Protein AF-A0A4R6QFD7-F1 (afdb_monomer_lite)

Organism: NCBI:txid706186

pLDDT: mean 72.2, std 16.6, range [30.06, 94.94]

Structure (mmCIF, N/CA/C/O backbone):
data_AF-A0A4R6QFD7-F1
#
_entry.id   AF-A0A4R6QFD7-F1
#
loop_
_atom_site.group_PDB
_atom_site.id
_atom_site.type_symbol
_atom_site.label_atom_id
_atom_site.label_alt_id
_atom_site.label_comp_id
_atom_site.label_asym_id
_atom_site.label_entity_id
_atom_site.label_seq_id
_atom_site.pdbx_PDB_ins_code
_atom_site.Cartn_x
_atom_site.Cartn_y
_atom_site.Cartn_z
_atom_site.occupancy
_atom_site.B_iso_or_equiv
_atom_site.auth_seq_id
_atom_site.auth_comp_id
_atom_site.auth_asym_id
_atom_site.auth_atom_id
_atom_site.pdbx_PDB_model_num
ATOM 1 N N . MET A 1 1 ? 11.965 -0.117 -44.583 1.00 46.34 1 MET A N 1
ATOM 2 C CA . MET A 1 1 ? 12.097 1.324 -44.884 1.00 46.34 1 MET A CA 1
ATOM 3 C C . MET A 1 1 ? 13.583 1.661 -44.853 1.00 46.34 1 MET A C 1
ATOM 5 O O . MET A 1 1 ? 14.186 1.538 -43.794 1.00 46.34 1 MET A O 1
ATOM 9 N N . ASN A 1 2 ? 14.199 1.938 -46.007 1.00 50.25 2 ASN A N 1
ATOM 10 C CA . ASN A 1 2 ? 15.625 2.276 -46.086 1.00 50.25 2 ASN A CA 1
ATOM 11 C C . ASN A 1 2 ? 15.801 3.744 -45.694 1.00 50.25 2 ASN A C 1
ATOM 13 O O . ASN A 1 2 ? 15.536 4.629 -46.501 1.00 50.25 2 ASN A O 1
ATOM 17 N N . LEU A 1 3 ? 16.201 3.990 -44.449 1.00 58.00 3 LEU A N 1
ATOM 18 C CA . LEU A 1 3 ? 16.608 5.321 -44.009 1.00 58.00 3 LEU A CA 1
ATOM 19 C C . LEU A 1 3 ? 17.869 5.777 -44.744 1.00 58.00 3 LEU A C 1
ATOM 21 O O . LEU A 1 3 ? 18.786 4.974 -44.954 1.00 58.00 3 LEU A O 1
ATOM 25 N N . ASN A 1 4 ? 17.963 7.069 -45.056 1.00 73.31 4 ASN A N 1
ATOM 26 C CA . ASN A 1 4 ? 19.214 7.643 -45.539 1.00 73.31 4 ASN A CA 1
ATOM 27 C C . ASN A 1 4 ? 20.228 7.795 -44.369 1.00 73.31 4 ASN A C 1
ATOM 29 O O . ASN A 1 4 ? 19.899 7.629 -43.191 1.00 73.31 4 ASN A O 1
ATOM 33 N N . LYS A 1 5 ? 21.502 8.090 -44.674 1.00 68.44 5 LYS A N 1
ATOM 34 C CA . LYS A 1 5 ? 22.567 8.208 -43.653 1.00 68.44 5 LYS A CA 1
ATOM 35 C C . LYS A 1 5 ? 22.337 9.348 -42.648 1.00 68.44 5 LYS A C 1
ATOM 37 O O . LYS A 1 5 ? 22.806 9.236 -41.513 1.00 68.44 5 LYS A O 1
ATOM 42 N N . GLU A 1 6 ? 21.660 10.421 -43.046 1.00 68.44 6 GLU A N 1
ATOM 43 C CA . GLU A 1 6 ? 21.343 11.557 -42.177 1.00 68.44 6 GLU A CA 1
ATOM 44 C C . GLU A 1 6 ? 20.208 11.219 -41.211 1.00 68.44 6 GLU A C 1
ATOM 46 O O . GLU A 1 6 ? 20.359 11.451 -40.011 1.00 68.44 6 GLU A O 1
ATOM 51 N N . ASP A 1 7 ? 19.162 10.540 -41.680 1.00 64.75 7 ASP A N 1
ATOM 52 C CA . ASP A 1 7 ? 18.062 10.050 -40.845 1.00 64.75 7 ASP A CA 1
ATOM 53 C C . ASP A 1 7 ? 18.591 9.090 -39.769 1.00 64.75 7 ASP A C 1
ATOM 55 O O . ASP A 1 7 ? 18.276 9.220 -38.588 1.00 64.75 7 ASP A O 1
ATOM 59 N N . ILE A 1 8 ? 19.503 8.178 -40.133 1.00 66.88 8 ILE A N 1
ATOM 60 C CA . ILE A 1 8 ? 20.165 7.276 -39.171 1.00 66.88 8 ILE A CA 1
ATOM 61 C C . ILE A 1 8 ? 20.956 8.066 -38.117 1.00 66.88 8 ILE A C 1
ATOM 63 O O . ILE A 1 8 ? 21.037 7.653 -36.955 1.00 66.88 8 ILE A O 1
ATOM 67 N N . LYS A 1 9 ? 21.586 9.181 -38.501 1.00 71.25 9 LYS A N 1
ATOM 68 C CA . LYS A 1 9 ? 22.384 10.017 -37.593 1.00 71.25 9 LYS A CA 1
ATOM 69 C C . LYS A 1 9 ? 21.488 10.800 -36.631 1.00 71.25 9 LYS A C 1
ATOM 71 O O . LYS A 1 9 ? 21.801 10.845 -35.439 1.00 71.25 9 LYS A O 1
ATOM 76 N N . ILE A 1 10 ? 20.387 11.355 -37.132 1.00 71.50 10 ILE A N 1
ATOM 77 C CA . ILE A 1 10 ? 19.366 12.064 -36.350 1.00 71.50 10 ILE A CA 1
ATOM 78 C C . ILE A 1 10 ? 18.724 11.108 -35.341 1.00 71.50 10 ILE A C 1
ATOM 80 O O . ILE A 1 10 ? 18.674 11.408 -34.149 1.00 71.50 10 ILE A O 1
ATOM 84 N N . GLU A 1 11 ? 18.344 9.907 -35.770 1.00 70.44 11 GLU A N 1
ATOM 85 C CA . GLU A 1 11 ? 17.732 8.919 -34.882 1.00 70.44 11 GLU A CA 1
ATOM 86 C C . GLU A 1 11 ? 18.706 8.405 -33.822 1.00 70.44 11 GLU A C 1
ATOM 88 O O . GLU A 1 11 ? 18.390 8.367 -32.631 1.00 70.44 11 GLU A O 1
ATOM 93 N N . LYS A 1 12 ? 19.962 8.129 -34.189 1.00 74.75 12 LYS A N 1
ATOM 94 C CA . LYS A 1 12 ? 20.999 7.809 -33.193 1.00 74.75 12 LYS A CA 1
ATOM 95 C C . LYS A 1 12 ? 21.189 8.926 -32.165 1.00 74.75 12 LYS A C 1
ATOM 97 O O . LYS A 1 12 ? 21.496 8.622 -31.012 1.00 74.75 12 LYS A O 1
ATOM 102 N N . ALA A 1 13 ? 21.029 10.190 -32.553 1.00 78.75 13 ALA A N 1
ATOM 103 C CA . ALA A 1 13 ? 21.096 11.309 -31.621 1.00 78.75 13 ALA A CA 1
ATOM 104 C C . ALA A 1 13 ? 19.904 11.308 -30.648 1.00 78.75 13 ALA A C 1
ATOM 106 O O . ALA A 1 13 ? 20.126 11.436 -29.445 1.00 78.75 13 ALA A O 1
ATOM 107 N N . LYS A 1 14 ? 18.677 11.049 -31.122 1.00 80.38 14 LYS A N 1
ATOM 108 C CA . LYS A 1 14 ? 17.486 10.915 -30.258 1.00 80.38 14 LYS A CA 1
ATOM 109 C C . LYS A 1 14 ? 17.641 9.803 -29.225 1.00 80.38 14 LYS A C 1
ATOM 111 O O . LYS A 1 14 ? 17.434 10.029 -28.036 1.00 80.38 14 LYS A O 1
ATOM 116 N N . HIS A 1 15 ? 18.107 8.626 -29.646 1.00 80.69 15 HIS A N 1
ATOM 117 C CA . HIS A 1 15 ? 18.401 7.526 -28.723 1.00 80.69 15 HIS A CA 1
ATOM 118 C C . HIS A 1 15 ? 19.432 7.926 -27.655 1.00 80.69 15 HIS A C 1
ATOM 120 O O . HIS A 1 15 ? 19.259 7.594 -26.484 1.00 80.69 15 HIS A O 1
ATOM 126 N N . LYS A 1 16 ? 20.493 8.654 -28.032 1.00 81.88 16 LYS A N 1
ATOM 127 C CA . LYS A 1 16 ? 21.519 9.122 -27.085 1.00 81.88 16 LYS A CA 1
ATOM 128 C C . LYS A 1 16 ? 20.966 10.079 -26.034 1.00 81.88 16 LYS A C 1
ATOM 130 O O . LYS A 1 16 ? 21.426 10.007 -24.902 1.00 81.88 16 LYS A O 1
ATOM 135 N N . ILE A 1 17 ? 19.996 10.926 -26.381 1.00 84.25 17 ILE A N 1
ATOM 136 C CA . ILE A 1 17 ? 19.369 11.856 -25.429 1.00 84.25 17 ILE A CA 1
ATOM 137 C C . ILE A 1 17 ? 18.712 11.074 -24.287 1.00 84.25 17 ILE A C 1
ATOM 139 O O . ILE A 1 17 ? 19.037 11.305 -23.127 1.00 84.25 17 ILE A O 1
ATOM 143 N N . PHE A 1 18 ? 17.863 10.092 -24.601 1.00 81.62 18 PHE A N 1
ATOM 144 C CA . PHE A 1 18 ? 17.207 9.272 -23.575 1.00 81.62 18 PHE A CA 1
ATOM 145 C C . PHE A 1 18 ? 18.174 8.354 -22.820 1.00 81.62 18 PHE A C 1
ATOM 147 O O . PHE A 1 18 ? 17.963 8.080 -21.647 1.00 81.62 18 PHE A O 1
ATOM 154 N N . LEU A 1 19 ? 19.242 7.882 -23.468 1.00 81.81 19 LEU A N 1
ATOM 155 C CA . LEU A 1 19 ? 20.279 7.076 -22.810 1.00 81.81 19 LEU A CA 1
ATOM 156 C C . LEU A 1 19 ? 21.194 7.895 -21.891 1.00 81.81 19 LEU A C 1
ATOM 158 O O . LEU A 1 19 ? 21.841 7.319 -21.019 1.00 81.81 19 LEU A O 1
ATOM 162 N N . ALA A 1 20 ? 21.286 9.208 -22.108 1.00 81.81 20 ALA A N 1
ATOM 163 C CA . ALA A 1 20 ? 22.015 10.124 -21.238 1.00 81.81 20 ALA A CA 1
ATOM 164 C C . ALA A 1 20 ? 21.199 10.517 -19.995 1.00 81.81 20 ALA A C 1
ATOM 166 O O . ALA A 1 20 ? 21.780 10.949 -19.001 1.00 81.81 20 ALA A O 1
ATOM 167 N N . GLN A 1 21 ? 19.872 10.350 -20.037 1.00 80.44 21 GLN A N 1
ATOM 168 C CA . GLN A 1 21 ? 19.001 10.487 -18.873 1.00 80.44 21 GLN A CA 1
ATOM 169 C C . GLN A 1 21 ? 19.190 9.259 -17.971 1.00 80.44 21 GLN A C 1
ATOM 171 O O . GLN A 1 21 ? 18.496 8.253 -18.103 1.00 80.44 21 GLN A O 1
ATOM 176 N N . ASP A 1 22 ? 20.181 9.321 -17.084 1.00 74.50 22 ASP A N 1
ATOM 177 C CA . ASP A 1 22 ? 20.374 8.314 -16.038 1.00 74.50 22 ASP A CA 1
ATOM 178 C C . ASP A 1 22 ? 19.413 8.566 -14.858 1.00 74.50 22 ASP A C 1
ATOM 180 O O . ASP A 1 22 ? 18.739 9.597 -14.791 1.00 74.50 22 ASP A O 1
ATOM 184 N N . ASN A 1 23 ? 19.361 7.636 -13.905 1.00 83.94 23 ASN A N 1
ATOM 185 C CA . ASN A 1 23 ? 18.536 7.724 -12.694 1.00 83.94 23 ASN A CA 1
ATOM 186 C C . ASN A 1 23 ? 17.034 7.895 -12.973 1.00 83.94 23 ASN A C 1
ATOM 188 O O . ASN A 1 23 ? 16.377 8.787 -12.436 1.00 83.94 23 ASN A O 1
ATOM 192 N N . PHE A 1 24 ? 16.471 7.001 -13.785 1.00 89.88 24 PHE A N 1
ATOM 193 C CA . PHE A 1 24 ? 15.023 6.881 -13.928 1.00 89.88 24 PHE A CA 1
ATOM 194 C C . PHE A 1 24 ? 14.317 6.779 -12.567 1.00 89.88 24 PHE A C 1
ATOM 196 O O . PHE A 1 24 ? 14.698 5.965 -11.720 1.00 89.88 24 PHE A O 1
ATOM 203 N N . ASP A 1 25 ? 13.270 7.591 -12.387 1.00 87.56 25 ASP A N 1
ATOM 204 C CA . ASP A 1 25 ? 12.477 7.646 -11.159 1.00 87.56 25 ASP A CA 1
ATOM 205 C C . ASP A 1 25 ? 11.605 6.387 -11.005 1.00 87.56 25 ASP A C 1
ATOM 207 O O . ASP A 1 25 ? 10.533 6.227 -11.605 1.00 87.56 25 ASP A O 1
ATOM 211 N N . ILE A 1 26 ? 12.093 5.448 -10.195 1.00 89.25 26 ILE A N 1
ATOM 212 C CA . ILE A 1 26 ? 11.373 4.220 -9.871 1.00 89.25 26 ILE A CA 1
ATOM 213 C C . ILE A 1 26 ? 10.317 4.547 -8.815 1.00 89.25 26 ILE A C 1
ATOM 215 O O . ILE A 1 26 ? 10.589 4.602 -7.621 1.00 89.25 26 ILE A O 1
ATOM 219 N N . LYS A 1 27 ? 9.072 4.692 -9.271 1.00 91.06 27 LYS A N 1
ATOM 220 C CA . LYS A 1 27 ? 7.882 4.895 -8.425 1.00 91.06 27 LYS A CA 1
ATOM 221 C C . LYS A 1 27 ? 7.413 3.629 -7.692 1.00 91.06 27 LYS A C 1
ATOM 223 O O . LYS A 1 27 ? 6.223 3.323 -7.697 1.00 91.06 27 LYS A O 1
ATOM 228 N N . LEU A 1 28 ? 8.351 2.863 -7.144 1.00 91.88 28 LEU A N 1
ATOM 229 C CA . LEU A 1 28 ? 8.138 1.623 -6.399 1.00 91.88 28 LEU A CA 1
ATOM 230 C C . LEU A 1 28 ? 9.312 1.385 -5.441 1.00 91.88 28 LEU A C 1
ATOM 232 O O . LEU A 1 28 ? 10.416 1.854 -5.727 1.00 91.88 28 LEU A O 1
ATOM 236 N N . PRO A 1 29 ? 9.133 0.569 -4.388 1.00 91.44 29 PRO A N 1
ATOM 237 C CA . PRO A 1 29 ? 10.242 0.189 -3.533 1.00 91.44 29 PRO A CA 1
ATOM 238 C C . PRO A 1 29 ? 11.326 -0.581 -4.286 1.00 91.44 29 PRO A C 1
ATOM 240 O O . PRO A 1 29 ? 11.049 -1.521 -5.042 1.00 91.44 29 PRO A O 1
ATOM 243 N N . ASN A 1 30 ? 12.580 -0.221 -4.033 1.00 90.75 30 ASN A N 1
ATOM 244 C CA . ASN A 1 30 ? 13.735 -0.844 -4.672 1.00 90.75 30 ASN A CA 1
ATOM 245 C C . ASN A 1 30 ? 13.860 -2.328 -4.286 1.00 90.75 30 ASN A C 1
ATOM 247 O O . ASN A 1 30 ? 14.271 -3.153 -5.100 1.00 90.75 30 ASN A O 1
ATOM 251 N N . SER A 1 31 ? 13.451 -2.674 -3.065 1.00 88.50 31 SER A N 1
ATOM 252 C CA . SER A 1 31 ? 13.470 -4.029 -2.496 1.00 88.50 31 SER A CA 1
ATOM 253 C C . SER A 1 31 ? 12.647 -5.060 -3.283 1.00 88.50 31 SER A C 1
ATOM 255 O O . SER A 1 31 ? 12.891 -6.258 -3.153 1.00 88.50 31 SER A O 1
ATOM 257 N N . LEU A 1 32 ? 11.715 -4.628 -4.142 1.00 87.50 32 LEU A N 1
ATOM 258 C CA . LEU A 1 32 ? 10.918 -5.523 -4.994 1.00 87.50 32 LEU A CA 1
ATOM 259 C C . LEU A 1 32 ? 11.701 -6.099 -6.185 1.00 87.50 32 LEU A C 1
ATOM 261 O O . LEU A 1 32 ? 11.232 -7.020 -6.865 1.00 87.50 32 LEU A O 1
ATOM 265 N N . PHE A 1 33 ? 12.881 -5.554 -6.471 1.00 89.69 33 PHE A N 1
ATOM 266 C CA . PHE A 1 33 ? 13.647 -5.863 -7.668 1.00 89.69 33 PHE A CA 1
ATOM 267 C C . PHE A 1 33 ? 15.019 -6.438 -7.324 1.00 89.69 33 PHE A C 1
ATOM 269 O O . PHE A 1 33 ? 15.688 -6.014 -6.385 1.00 89.69 33 PHE A O 1
ATOM 276 N N . PHE A 1 34 ? 15.491 -7.368 -8.157 1.00 89.06 34 PHE A N 1
ATOM 277 C CA . PHE A 1 34 ? 16.888 -7.789 -8.114 1.00 89.06 34 PHE A CA 1
ATOM 278 C C . PHE A 1 34 ? 17.808 -6.611 -8.451 1.00 89.06 34 PHE A C 1
ATOM 280 O O . PHE A 1 34 ? 17.476 -5.771 -9.292 1.00 89.06 34 PHE A O 1
ATOM 287 N N . SER A 1 35 ? 19.001 -6.587 -7.855 1.00 89.19 35 SER A N 1
ATOM 288 C CA . SER A 1 35 ? 19.980 -5.509 -8.051 1.00 89.19 35 SER A CA 1
ATOM 289 C C . SER A 1 35 ? 20.348 -5.288 -9.526 1.00 89.19 35 SER A C 1
ATOM 291 O O . SER A 1 35 ? 20.527 -4.148 -9.951 1.00 89.19 35 SER A O 1
ATOM 293 N N . GLU A 1 36 ? 20.403 -6.354 -10.332 1.00 91.75 36 GLU A N 1
ATOM 294 C CA . GLU A 1 36 ? 20.618 -6.266 -11.783 1.00 91.75 36 GLU A CA 1
ATOM 295 C C . GLU A 1 36 ? 19.459 -5.541 -12.485 1.00 91.75 36 GLU A C 1
ATOM 297 O O . GLU A 1 36 ? 19.693 -4.664 -13.316 1.00 91.75 36 GLU A O 1
ATOM 302 N N . TYR A 1 37 ? 18.210 -5.845 -12.122 1.00 92.31 37 TYR A N 1
ATOM 303 C CA . TYR A 1 37 ? 17.034 -5.214 -12.725 1.00 92.31 37 TYR A CA 1
ATOM 304 C C . TYR A 1 37 ? 16.930 -3.745 -12.331 1.00 92.31 37 TYR A C 1
ATOM 306 O O . TYR A 1 37 ? 16.656 -2.922 -13.197 1.00 92.31 37 TYR A O 1
ATOM 314 N N . LEU A 1 38 ? 17.233 -3.393 -11.078 1.00 91.88 38 LEU A N 1
ATOM 315 C CA . LEU A 1 38 ? 17.301 -1.992 -10.654 1.00 91.88 38 LEU A CA 1
ATOM 316 C C . LEU A 1 38 ? 18.304 -1.198 -11.484 1.00 91.88 38 LEU A C 1
ATOM 318 O O . LEU A 1 38 ? 17.973 -0.116 -11.957 1.00 91.88 38 LEU A O 1
ATOM 322 N N . LYS A 1 39 ? 19.511 -1.734 -11.696 1.00 92.44 39 LYS A N 1
ATOM 323 C CA . LYS A 1 39 ? 20.531 -1.075 -12.526 1.00 92.44 39 LYS A CA 1
ATOM 324 C C . LYS A 1 39 ? 20.038 -0.866 -13.955 1.00 92.44 39 LYS A C 1
ATOM 326 O O . LYS A 1 39 ? 20.238 0.205 -14.516 1.00 92.44 39 LYS A O 1
ATOM 331 N N . ILE A 1 40 ? 19.379 -1.872 -14.531 1.00 92.62 40 ILE A N 1
ATOM 332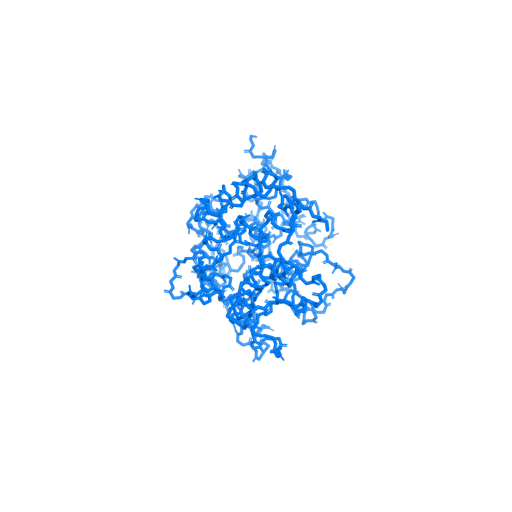 C CA . ILE A 1 40 ? 18.799 -1.785 -15.876 1.00 92.62 40 ILE A CA 1
ATOM 333 C C . ILE A 1 40 ? 17.703 -0.714 -15.922 1.00 92.62 40 ILE A C 1
ATOM 335 O O . ILE A 1 40 ? 17.738 0.143 -16.798 1.00 92.62 40 ILE A O 1
ATOM 339 N N . ILE A 1 41 ? 16.754 -0.738 -14.985 1.00 93.31 41 ILE A N 1
ATOM 340 C CA . ILE A 1 41 ? 15.617 0.188 -14.961 1.00 93.31 41 ILE A CA 1
ATOM 341 C C . ILE A 1 41 ? 16.095 1.623 -14.714 1.00 93.31 41 ILE A C 1
ATOM 343 O O . ILE A 1 41 ? 15.679 2.515 -1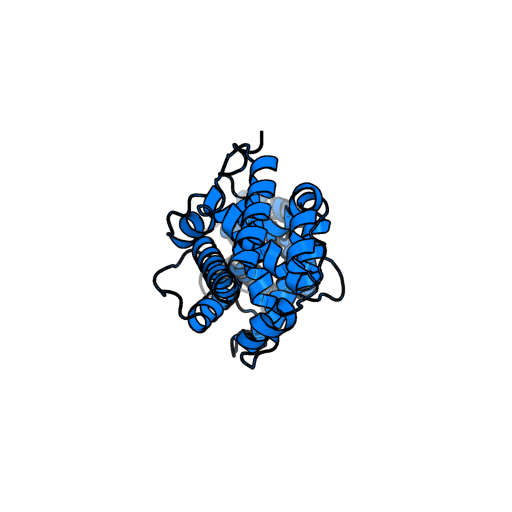5.442 1.00 93.31 41 ILE A O 1
ATOM 347 N N . LYS A 1 42 ? 17.002 1.855 -13.756 1.00 92.69 42 LYS A N 1
ATOM 348 C CA . LYS A 1 42 ? 17.555 3.194 -13.482 1.00 92.69 42 LYS A CA 1
ATOM 349 C C . LYS A 1 42 ? 18.272 3.774 -14.697 1.00 92.69 42 LYS A C 1
ATOM 351 O O . LYS A 1 42 ? 18.068 4.939 -15.011 1.00 92.69 42 LYS A O 1
ATOM 356 N N . LYS A 1 43 ? 19.046 2.944 -15.399 1.00 91.88 43 LYS A N 1
ATOM 357 C CA . LYS A 1 43 ? 19.844 3.373 -16.550 1.00 91.88 43 LYS A CA 1
ATOM 358 C C . LYS A 1 43 ? 19.037 3.559 -17.833 1.00 91.88 43 LYS A C 1
ATOM 360 O O . LYS A 1 43 ? 19.373 4.402 -18.653 1.00 91.88 43 LYS A O 1
ATOM 365 N N . PHE A 1 44 ? 18.028 2.721 -18.060 1.00 92.75 44 PHE A N 1
ATOM 366 C CA . PHE A 1 44 ? 17.338 2.641 -19.350 1.00 92.75 44 PHE A CA 1
ATOM 367 C C . PHE A 1 44 ? 15.841 2.953 -19.267 1.00 92.75 44 PHE A C 1
ATOM 369 O O . PHE A 1 44 ? 15.166 2.886 -20.286 1.00 92.75 44 PHE A O 1
ATOM 376 N N . GLY A 1 45 ? 15.296 3.298 -18.099 1.00 91.56 45 GLY A N 1
ATOM 377 C CA . GLY A 1 45 ? 13.854 3.470 -17.904 1.00 91.56 45 GLY A CA 1
ATOM 378 C C . GLY A 1 45 ? 13.229 4.558 -18.780 1.00 91.56 45 GLY A C 1
ATOM 379 O O . GLY A 1 45 ? 12.204 4.305 -19.409 1.00 91.56 45 GLY A O 1
ATOM 380 N N . TYR A 1 46 ? 13.871 5.726 -18.911 1.00 91.31 46 TYR A N 1
ATOM 381 C CA . TYR A 1 46 ? 13.402 6.777 -19.829 1.00 91.31 46 TYR A CA 1
ATOM 382 C C . TYR A 1 46 ? 13.461 6.322 -21.287 1.00 91.31 46 TYR A C 1
ATOM 384 O O . TYR A 1 46 ? 12.549 6.586 -22.066 1.00 91.31 46 TYR A O 1
ATOM 392 N N . TRP A 1 47 ? 14.505 5.572 -21.641 1.00 91.50 47 TRP A N 1
ATOM 393 C CA . TRP A 1 47 ? 14.652 5.001 -22.972 1.00 91.50 47 TRP A CA 1
ATOM 394 C C . TRP A 1 47 ? 13.586 3.939 -23.278 1.00 91.50 47 TRP A C 1
ATOM 396 O O . TRP A 1 47 ? 13.025 3.931 -24.371 1.00 91.50 47 TRP A O 1
ATOM 406 N N . PHE A 1 48 ? 13.253 3.077 -22.315 1.00 93.25 48 PHE A N 1
ATOM 407 C CA . PHE A 1 48 ? 12.163 2.110 -22.451 1.00 93.25 48 PHE A CA 1
ATOM 408 C C . PHE A 1 48 ? 10.811 2.802 -22.628 1.00 93.25 48 PHE A C 1
ATOM 410 O O . PHE A 1 48 ? 10.033 2.386 -23.483 1.00 93.25 48 PHE A O 1
ATOM 417 N N . LEU A 1 49 ? 10.553 3.874 -21.874 1.00 90.69 49 LEU A N 1
ATOM 418 C CA . LEU A 1 49 ? 9.327 4.660 -21.999 1.00 90.69 49 LEU A CA 1
ATOM 419 C C . LEU A 1 49 ? 9.210 5.305 -23.389 1.00 90.69 49 LEU A C 1
ATOM 421 O O . LEU A 1 49 ? 8.174 5.183 -24.033 1.00 90.69 49 LEU A O 1
ATOM 425 N N . ALA A 1 50 ? 10.292 5.913 -23.880 1.00 88.88 50 ALA A N 1
ATOM 426 C CA . ALA A 1 50 ? 10.343 6.524 -25.208 1.00 88.88 50 ALA A CA 1
ATOM 427 C C . ALA A 1 50 ? 10.113 5.503 -26.338 1.00 88.88 50 ALA A C 1
ATOM 429 O O . ALA A 1 50 ? 9.421 5.788 -27.316 1.00 88.88 50 ALA A O 1
ATOM 430 N N . LEU A 1 51 ? 10.648 4.283 -26.198 1.00 88.62 51 LEU A N 1
ATOM 431 C CA . LEU A 1 51 ? 10.365 3.192 -27.135 1.00 88.62 51 LEU A CA 1
ATOM 432 C C . LEU A 1 51 ? 8.881 2.807 -27.149 1.00 88.62 51 LEU A C 1
ATOM 434 O O . LEU A 1 51 ? 8.327 2.556 -28.217 1.00 88.62 51 LEU A O 1
ATOM 438 N N . GLU A 1 52 ? 8.244 2.721 -25.980 1.00 89.50 52 GLU A N 1
ATOM 439 C CA . GLU A 1 52 ? 6.834 2.327 -25.865 1.00 89.50 52 GLU A CA 1
ATOM 440 C C . GLU A 1 52 ? 5.877 3.401 -26.381 1.00 89.50 52 GLU A C 1
ATOM 442 O O . GLU A 1 52 ? 4.894 3.064 -27.042 1.00 89.50 52 GLU A O 1
ATOM 447 N N . ASN A 1 53 ? 6.198 4.672 -26.139 1.00 89.50 53 ASN A N 1
ATOM 448 C CA . ASN A 1 53 ? 5.445 5.819 -26.643 1.00 89.50 53 ASN A CA 1
ATOM 449 C C . ASN A 1 53 ? 5.568 5.993 -28.166 1.00 89.50 53 ASN A C 1
ATOM 451 O O . ASN A 1 53 ? 4.755 6.683 -28.775 1.00 89.50 53 ASN A O 1
ATOM 455 N N . GLY A 1 54 ? 6.559 5.348 -28.791 1.00 85.12 54 GLY A N 1
ATOM 456 C CA . GLY A 1 54 ? 6.831 5.485 -30.220 1.00 85.12 54 GLY A CA 1
ATOM 457 C C . GLY A 1 54 ? 7.665 6.717 -30.578 1.00 85.12 54 GLY A C 1
ATOM 458 O O . GLY A 1 54 ? 7.763 7.042 -31.758 1.00 85.12 54 GLY A O 1
ATOM 459 N N . ASP A 1 55 ? 8.304 7.353 -29.592 1.00 85.25 55 ASP A N 1
ATOM 460 C CA . ASP A 1 55 ? 9.144 8.551 -29.756 1.00 85.25 55 ASP A CA 1
ATOM 461 C C . ASP A 1 55 ? 10.458 8.262 -30.510 1.00 85.25 55 ASP A C 1
ATOM 463 O O . ASP A 1 55 ? 11.165 9.172 -30.950 1.00 85.25 55 ASP A O 1
ATOM 467 N N . LEU A 1 56 ? 10.806 6.979 -30.637 1.00 82.38 56 LEU A N 1
ATOM 468 C CA . LEU A 1 56 ? 12.039 6.483 -31.235 1.00 82.38 56 LEU A CA 1
ATOM 469 C C . LEU A 1 56 ? 11.709 5.634 -32.463 1.00 82.38 56 LEU A C 1
ATOM 471 O O . LEU A 1 56 ? 11.235 4.504 -32.329 1.00 82.38 56 LEU A O 1
ATOM 475 N N . GLN A 1 57 ? 11.956 6.169 -33.660 1.00 78.31 57 GLN A N 1
ATOM 476 C CA . GLN A 1 57 ? 11.725 5.459 -34.915 1.00 78.31 57 GLN A CA 1
ATOM 477 C C . GLN A 1 57 ? 12.760 5.814 -35.981 1.00 78.31 57 GLN A C 1
ATOM 479 O O . GLN A 1 57 ? 13.015 6.986 -36.198 1.00 78.31 57 GLN A O 1
ATOM 484 N N . PRO A 1 58 ? 13.247 4.838 -36.760 1.00 77.69 58 PRO A N 1
ATOM 485 C CA . PRO A 1 58 ? 12.755 3.474 -36.841 1.00 77.69 58 PRO A CA 1
ATOM 486 C C . PRO A 1 58 ? 13.465 2.545 -35.866 1.00 77.69 58 PRO A C 1
ATOM 488 O O . PRO A 1 58 ? 14.600 2.759 -35.443 1.00 77.69 58 PRO A O 1
ATOM 491 N N . LEU A 1 59 ? 12.764 1.466 -35.545 1.00 81.19 59 LEU A N 1
ATOM 492 C CA . LEU A 1 59 ? 13.188 0.517 -34.537 1.00 81.19 59 LEU A CA 1
ATOM 493 C C . LEU A 1 59 ? 14.175 -0.508 -35.102 1.00 81.19 59 LEU A C 1
ATOM 495 O O . LEU A 1 59 ? 14.039 -0.992 -36.229 1.00 81.19 59 LEU A O 1
ATOM 499 N N . THR A 1 60 ? 15.155 -0.889 -34.288 1.00 81.75 60 THR A N 1
ATOM 500 C CA . THR A 1 60 ? 16.020 -2.037 -34.579 1.00 81.75 60 THR A CA 1
ATOM 501 C C . THR A 1 60 ? 15.268 -3.351 -34.342 1.00 81.75 60 THR A C 1
ATOM 503 O O . THR A 1 60 ? 14.322 -3.383 -33.551 1.00 81.75 60 THR A O 1
ATOM 506 N N . PRO A 1 61 ? 15.706 -4.476 -34.937 1.00 80.06 61 PRO A N 1
ATOM 507 C CA . PRO A 1 61 ? 15.083 -5.78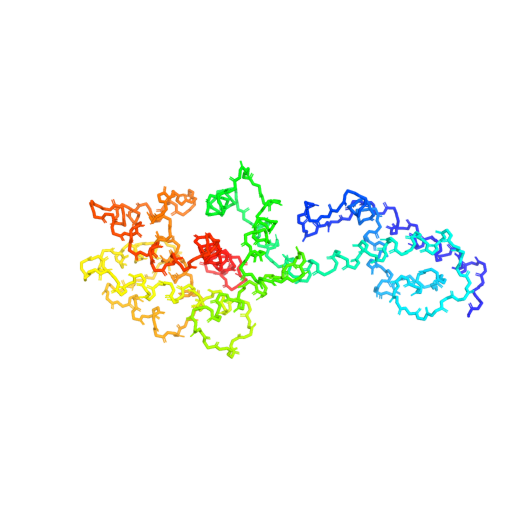0 -34.693 1.00 80.06 61 PRO A CA 1
ATOM 508 C C . PRO A 1 61 ? 15.010 -6.147 -33.197 1.00 80.06 61 PRO A C 1
ATOM 510 O O . PRO A 1 61 ? 14.001 -6.662 -32.722 1.00 80.06 61 PRO A O 1
ATOM 513 N N . GLY A 1 62 ? 16.036 -5.792 -32.413 1.00 82.25 62 GLY A N 1
ATOM 514 C CA . GLY A 1 62 ? 16.023 -5.958 -30.955 1.00 82.25 62 GLY A CA 1
ATOM 515 C C . GLY A 1 62 ? 14.977 -5.094 -30.242 1.00 82.25 62 GLY A C 1
ATOM 516 O O . GLY A 1 62 ? 14.356 -5.542 -29.283 1.00 82.25 62 GLY A O 1
ATOM 517 N N . GLN A 1 63 ? 14.728 -3.873 -30.713 1.00 86.50 63 GLN A N 1
ATOM 518 C CA . GLN A 1 63 ? 13.697 -2.996 -30.146 1.00 86.50 63 GLN A CA 1
ATOM 519 C C . GLN A 1 63 ? 12.284 -3.477 -30.502 1.00 86.50 63 GLN A C 1
ATOM 521 O O . GLN A 1 63 ? 11.403 -3.452 -29.646 1.00 86.50 63 GLN A O 1
ATOM 526 N N . TYR A 1 64 ? 12.085 -4.009 -31.711 1.00 85.06 64 TYR A N 1
ATOM 527 C CA . TYR A 1 64 ? 10.855 -4.719 -32.077 1.00 85.06 64 TYR A CA 1
ATOM 528 C C . TYR A 1 64 ? 10.582 -5.893 -31.125 1.00 85.06 64 TYR A C 1
ATOM 530 O O . TYR A 1 64 ? 9.503 -5.975 -30.528 1.00 85.06 64 TYR A O 1
ATOM 538 N N . TYR A 1 65 ? 11.596 -6.728 -30.865 1.00 85.56 65 TYR A N 1
ATOM 539 C CA . TYR A 1 65 ? 11.479 -7.831 -29.908 1.00 85.56 65 TYR A CA 1
ATOM 540 C C . TYR A 1 65 ? 11.177 -7.353 -28.477 1.00 85.56 65 TYR A C 1
ATOM 542 O O . TYR A 1 65 ? 10.329 -7.941 -27.790 1.00 85.56 65 TYR A O 1
ATOM 550 N N . PHE A 1 66 ? 11.839 -6.281 -28.020 1.00 88.25 66 PHE A N 1
ATOM 551 C CA . PHE A 1 66 ? 11.576 -5.652 -26.721 1.00 88.25 66 PHE A CA 1
ATOM 552 C C . PHE A 1 66 ? 10.099 -5.263 -26.579 1.00 88.25 66 PHE A C 1
ATOM 554 O O . PHE A 1 66 ? 9.460 -5.653 -25.600 1.00 88.25 66 PHE A O 1
ATOM 561 N N . LEU A 1 67 ? 9.540 -4.598 -27.595 1.00 87.50 67 LEU A N 1
ATOM 562 C CA . LEU A 1 67 ? 8.133 -4.187 -27.650 1.00 87.50 67 LEU A CA 1
ATOM 563 C C . LEU A 1 67 ? 7.152 -5.352 -27.871 1.00 87.50 67 LEU A C 1
ATOM 565 O O . LEU A 1 67 ? 5.943 -5.149 -27.814 1.00 87.50 67 LEU A O 1
ATOM 569 N N . GLY A 1 68 ? 7.649 -6.568 -28.119 1.00 83.69 68 GLY A N 1
ATOM 570 C CA . GLY A 1 68 ? 6.816 -7.738 -28.403 1.00 83.69 68 GLY A CA 1
ATOM 571 C C . GLY A 1 68 ? 6.142 -7.692 -29.773 1.00 83.69 68 GLY A C 1
ATOM 572 O O . GLY A 1 68 ? 5.103 -8.318 -29.950 1.00 83.69 68 GLY A O 1
ATOM 573 N N . ARG A 1 69 ? 6.718 -6.953 -30.725 1.00 78.56 69 ARG A N 1
ATOM 574 C CA . ARG A 1 69 ? 6.222 -6.821 -32.097 1.00 78.56 69 ARG A CA 1
ATOM 575 C C . ARG A 1 69 ? 7.095 -7.696 -33.012 1.00 78.56 69 ARG A C 1
ATOM 577 O O . ARG A 1 69 ? 8.253 -7.362 -33.216 1.00 78.56 69 ARG A O 1
ATOM 584 N N . GLU A 1 70 ? 6.530 -8.803 -33.504 1.00 64.94 70 GLU A N 1
ATOM 585 C CA . GLU A 1 70 ? 7.093 -9.784 -34.464 1.00 64.94 70 GLU A CA 1
ATOM 586 C C . GLU A 1 70 ? 8.427 -10.500 -34.126 1.00 64.94 70 GLU A C 1
ATOM 588 O O . GLU A 1 70 ? 9.256 -10.057 -33.328 1.00 64.94 70 GLU A O 1
ATOM 593 N N . TYR A 1 71 ? 8.625 -11.672 -34.750 1.00 55.75 71 TYR A N 1
ATOM 594 C CA . TYR A 1 71 ? 9.848 -12.474 -34.654 1.00 55.75 71 TYR A CA 1
ATOM 595 C C . TYR A 1 71 ? 10.940 -11.875 -35.541 1.00 55.75 71 TYR A C 1
ATOM 597 O O . TYR A 1 71 ? 10.958 -12.047 -36.757 1.00 55.75 71 TYR A O 1
ATOM 605 N N . ALA A 1 72 ? 11.888 -11.189 -34.917 1.00 56.00 72 ALA A N 1
ATOM 606 C CA . ALA A 1 72 ? 13.059 -10.678 -35.603 1.00 56.00 72 ALA A CA 1
ATOM 607 C C . ALA A 1 72 ? 14.018 -11.823 -35.981 1.00 56.00 72 ALA A C 1
ATOM 609 O O . ALA A 1 72 ? 14.783 -12.315 -35.153 1.00 56.00 72 ALA A O 1
ATOM 610 N N . THR A 1 73 ? 14.013 -12.215 -37.254 1.00 58.28 73 THR A N 1
ATOM 611 C CA . THR A 1 73 ? 14.878 -13.259 -37.839 1.00 58.28 73 THR A CA 1
ATOM 612 C C . THR A 1 73 ? 16.362 -12.867 -37.938 1.00 58.28 73 THR A C 1
ATOM 614 O O . THR A 1 73 ? 17.171 -13.651 -38.423 1.00 58.28 73 THR A O 1
ATOM 617 N N . SER A 1 74 ? 16.751 -11.677 -37.462 1.00 69.75 74 SER A N 1
ATOM 618 C CA . SER A 1 74 ? 18.088 -11.090 -37.653 1.00 69.75 74 SER A CA 1
ATOM 619 C C . SER A 1 74 ? 18.811 -10.641 -36.369 1.00 69.75 74 SER A C 1
ATOM 621 O O . SER A 1 74 ? 19.825 -9.946 -36.452 1.00 69.75 74 SER A O 1
ATOM 623 N N . ILE A 1 75 ? 18.336 -11.010 -35.171 1.00 77.12 75 ILE A N 1
ATOM 624 C CA . ILE A 1 75 ? 19.011 -10.642 -33.908 1.00 77.12 75 ILE A CA 1
ATOM 625 C C . ILE A 1 75 ? 20.137 -11.637 -33.597 1.00 77.12 75 ILE A C 1
ATOM 627 O O . ILE A 1 75 ? 19.915 -12.845 -33.557 1.00 77.12 75 ILE A O 1
ATOM 631 N N . SER A 1 76 ? 21.340 -11.136 -33.301 1.00 82.88 76 SER A N 1
ATOM 632 C CA . SER A 1 76 ? 22.432 -11.980 -32.801 1.00 82.88 76 SER A CA 1
ATOM 633 C C . SER A 1 76 ? 22.108 -12.559 -31.417 1.00 82.88 76 SER A C 1
ATOM 635 O O . SER A 1 76 ? 21.428 -11.928 -30.609 1.00 82.88 76 SER A O 1
ATOM 637 N N . TYR A 1 77 ? 22.649 -13.733 -31.082 1.00 81.62 77 TYR A N 1
ATOM 638 C CA . TYR A 1 77 ? 22.416 -14.363 -29.773 1.00 81.62 77 TYR A CA 1
ATOM 639 C C . TYR A 1 77 ? 22.753 -13.441 -28.582 1.00 81.62 77 TYR A C 1
ATOM 641 O O . TYR A 1 77 ? 22.011 -13.381 -27.599 1.00 81.62 77 TYR A O 1
ATOM 649 N N . TYR A 1 78 ? 23.849 -12.680 -28.681 1.00 82.00 78 TYR A N 1
ATOM 650 C CA . TYR A 1 78 ? 24.266 -11.739 -27.639 1.00 82.00 78 TYR A CA 1
ATOM 651 C C . TYR A 1 78 ? 23.258 -10.598 -27.448 1.00 82.00 78 TYR A C 1
ATOM 653 O O . TYR A 1 78 ? 22.853 -10.312 -26.316 1.00 82.00 78 TYR A O 1
ATOM 661 N N . GLU A 1 79 ? 22.814 -9.982 -28.547 1.00 82.19 79 GLU A N 1
ATOM 662 C CA . GLU A 1 79 ? 21.796 -8.931 -28.501 1.00 82.19 79 GLU A CA 1
ATOM 663 C C . GLU A 1 79 ? 20.462 -9.486 -27.994 1.00 82.19 79 GLU A C 1
ATOM 665 O O . GLU A 1 79 ? 19.835 -8.880 -27.127 1.00 82.19 79 GLU A O 1
ATOM 670 N N . LEU A 1 80 ? 20.068 -10.687 -28.421 1.00 84.06 80 LEU A N 1
ATOM 671 C CA . LEU A 1 80 ? 18.842 -11.335 -27.961 1.00 84.06 80 LEU A CA 1
ATOM 672 C C . LEU A 1 80 ? 18.860 -11.556 -26.443 1.00 84.06 80 LEU A C 1
ATOM 674 O O . LEU A 1 80 ? 17.921 -11.161 -25.752 1.00 84.06 80 LEU A O 1
ATOM 678 N N . ARG A 1 81 ? 19.946 -12.115 -25.890 1.00 86.81 81 ARG A N 1
ATOM 679 C CA . ARG A 1 81 ? 20.084 -12.340 -24.440 1.00 86.81 81 ARG A CA 1
ATOM 680 C C . ARG A 1 81 ? 19.978 -11.034 -23.650 1.00 86.81 81 ARG A C 1
ATOM 682 O O . ARG A 1 81 ? 19.342 -10.995 -22.595 1.00 86.81 81 ARG A O 1
ATOM 689 N N . LYS A 1 82 ? 20.595 -9.964 -24.151 1.00 88.69 82 LYS A N 1
ATOM 690 C CA . LYS A 1 82 ? 20.562 -8.631 -23.537 1.00 88.69 82 LYS A CA 1
ATOM 691 C C . LYS A 1 82 ? 19.155 -8.030 -23.571 1.00 88.69 82 LYS A C 1
ATOM 693 O O . LYS A 1 82 ? 18.655 -7.590 -22.537 1.00 88.69 82 LYS A O 1
ATOM 698 N N . VAL A 1 83 ? 18.495 -8.066 -24.725 1.00 87.88 83 VAL A N 1
ATOM 699 C CA . VAL A 1 83 ? 17.137 -7.535 -24.900 1.00 87.88 83 VAL A CA 1
ATOM 700 C C . VAL A 1 83 ? 16.119 -8.328 -24.079 1.00 87.88 83 VAL A C 1
ATOM 702 O O . VAL A 1 83 ? 15.240 -7.721 -23.471 1.00 87.88 83 VAL A O 1
ATOM 705 N N . ILE A 1 84 ? 16.250 -9.657 -23.984 1.00 88.88 84 ILE A N 1
ATOM 706 C CA . ILE A 1 84 ? 15.410 -10.488 -23.106 1.00 88.88 84 ILE A CA 1
ATOM 707 C C . ILE A 1 84 ? 15.497 -9.992 -21.662 1.00 88.88 84 ILE A C 1
ATOM 709 O O . ILE A 1 84 ? 14.465 -9.775 -21.030 1.00 88.88 84 ILE A O 1
ATOM 713 N N . LYS A 1 85 ? 16.708 -9.746 -21.146 1.00 91.62 85 LYS A N 1
ATOM 714 C CA . LYS A 1 85 ? 16.886 -9.208 -19.789 1.00 91.62 85 LYS A CA 1
ATOM 715 C C . LYS A 1 85 ? 16.207 -7.851 -19.611 1.00 91.62 85 LYS A C 1
ATOM 717 O O . LYS A 1 85 ? 15.543 -7.638 -18.601 1.00 91.62 85 LYS A O 1
ATOM 722 N N . TYR A 1 86 ? 16.347 -6.950 -20.583 1.00 93.44 86 TYR A N 1
ATOM 723 C CA . TYR A 1 86 ? 15.703 -5.632 -20.543 1.00 93.44 86 TYR A CA 1
ATOM 724 C C . TYR A 1 86 ? 14.182 -5.750 -20.541 1.00 93.44 86 TYR A C 1
ATOM 726 O O . TYR A 1 86 ? 13.519 -5.127 -19.714 1.00 93.44 86 TYR A O 1
ATOM 734 N N . LYS A 1 87 ? 13.641 -6.608 -21.408 1.00 91.88 87 LYS A N 1
ATOM 735 C CA . LYS A 1 87 ? 12.208 -6.888 -21.503 1.00 91.88 87 LYS A CA 1
ATOM 736 C C . LYS A 1 87 ? 11.655 -7.464 -20.200 1.00 91.88 87 LYS A C 1
ATOM 738 O O . LYS A 1 87 ? 10.601 -7.026 -19.751 1.00 91.88 87 LYS A O 1
ATOM 743 N N . LEU A 1 88 ? 12.371 -8.392 -19.564 1.00 91.94 88 LEU A N 1
ATOM 744 C CA . LEU A 1 88 ? 11.983 -8.962 -18.269 1.00 91.94 88 LEU A CA 1
ATOM 745 C C . LEU A 1 88 ? 12.020 -7.918 -17.147 1.00 91.94 88 LEU A C 1
ATOM 747 O O . LEU A 1 88 ? 11.050 -7.799 -16.400 1.00 91.94 88 LEU A O 1
ATOM 751 N N . ALA A 1 89 ? 13.097 -7.131 -17.049 1.00 93.44 89 ALA A N 1
ATOM 752 C CA . ALA A 1 89 ? 13.221 -6.079 -16.040 1.00 93.44 89 ALA A CA 1
ATOM 753 C C . ALA A 1 89 ? 12.109 -5.025 -16.183 1.00 93.44 89 ALA A C 1
ATOM 755 O O . ALA A 1 89 ? 11.437 -4.695 -15.204 1.00 93.44 89 ALA A O 1
ATOM 756 N N . TRP A 1 90 ? 11.866 -4.549 -17.408 1.00 94.94 90 TRP A N 1
ATOM 757 C CA . TRP A 1 90 ? 10.827 -3.559 -17.686 1.00 94.94 90 TRP A CA 1
ATOM 758 C C . TRP A 1 90 ? 9.415 -4.121 -17.510 1.00 94.94 90 TRP A C 1
ATOM 760 O O . TRP A 1 90 ? 8.566 -3.484 -16.891 1.00 94.94 90 TRP A O 1
ATOM 770 N N . GLY A 1 91 ? 9.167 -5.346 -17.978 1.00 92.25 91 GLY A N 1
ATOM 771 C CA . GLY A 1 91 ? 7.898 -6.043 -17.775 1.00 92.25 91 GLY A CA 1
ATOM 772 C C . GLY A 1 91 ? 7.556 -6.203 -16.293 1.00 92.25 91 GLY A C 1
ATOM 773 O O . GLY A 1 91 ? 6.432 -5.902 -15.891 1.00 92.25 91 GLY A O 1
ATOM 774 N N . LYS A 1 92 ? 8.541 -6.583 -15.467 1.00 91.81 92 LYS A N 1
ATOM 775 C CA . LYS A 1 92 ? 8.383 -6.695 -14.010 1.00 91.81 92 LYS A CA 1
ATOM 776 C C . LYS A 1 92 ? 8.069 -5.343 -13.366 1.00 91.81 92 LYS A C 1
ATOM 778 O O . LYS A 1 92 ? 7.134 -5.255 -12.575 1.00 91.81 92 LYS A O 1
ATOM 783 N N . TYR A 1 93 ? 8.792 -4.286 -13.747 1.00 93.56 93 TYR A N 1
ATOM 784 C CA . TYR A 1 93 ? 8.504 -2.923 -13.286 1.00 93.56 93 TYR A CA 1
ATOM 785 C C . TYR A 1 93 ? 7.077 -2.492 -13.634 1.00 93.56 93 TYR A C 1
ATOM 787 O O . TYR A 1 93 ? 6.359 -2.022 -12.757 1.00 93.56 93 TYR A O 1
ATOM 795 N N . LYS A 1 94 ? 6.631 -2.708 -14.877 1.00 93.44 94 LYS A N 1
ATOM 796 C CA . LYS A 1 94 ? 5.271 -2.355 -15.305 1.00 93.44 94 LYS A CA 1
ATOM 797 C C . LYS A 1 94 ? 4.194 -3.123 -14.545 1.00 93.44 94 LYS A C 1
ATOM 799 O O . LYS A 1 94 ? 3.225 -2.497 -14.122 1.00 93.44 94 LYS A O 1
ATOM 804 N N . LYS A 1 95 ? 4.367 -4.438 -14.349 1.00 91.50 95 LYS A N 1
ATOM 805 C CA . LYS A 1 95 ? 3.442 -5.262 -13.550 1.00 91.50 95 LYS A CA 1
ATOM 806 C C . LYS A 1 95 ? 3.305 -4.671 -12.146 1.00 91.50 95 LYS A C 1
ATOM 808 O O . LYS A 1 95 ? 2.223 -4.255 -11.759 1.00 91.50 95 LYS A O 1
ATOM 813 N N . TYR A 1 96 ? 4.417 -4.497 -11.435 1.00 92.50 96 TYR A N 1
ATOM 814 C CA . TYR A 1 96 ? 4.371 -3.986 -10.062 1.00 92.50 96 TYR A CA 1
ATOM 815 C C . TYR A 1 96 ? 3.897 -2.540 -9.974 1.00 92.50 96 TYR A C 1
ATOM 817 O O . TYR A 1 96 ? 3.232 -2.177 -9.011 1.00 92.50 96 TYR A O 1
ATOM 825 N N . LYS A 1 97 ? 4.184 -1.711 -10.980 1.00 92.12 97 LYS A N 1
ATOM 826 C CA . LYS A 1 97 ? 3.706 -0.326 -11.019 1.00 92.12 97 LYS A CA 1
ATOM 827 C C . LYS A 1 97 ? 2.190 -0.289 -11.158 1.00 92.12 97 LYS A C 1
ATOM 829 O O . LYS A 1 97 ? 1.555 0.533 -10.510 1.00 92.12 97 LYS A O 1
ATOM 834 N N . LYS A 1 98 ? 1.621 -1.177 -11.974 1.00 90.69 98 LYS A N 1
ATOM 835 C CA . LYS A 1 98 ? 0.172 -1.343 -12.091 1.00 90.69 98 LYS A CA 1
ATOM 836 C C . LYS A 1 98 ? -0.441 -1.816 -10.769 1.00 90.69 98 LYS A C 1
ATOM 838 O O . LYS A 1 98 ? -1.466 -1.285 -10.366 1.00 90.69 98 LYS A O 1
ATOM 843 N N . ASP A 1 99 ? 0.201 -2.774 -10.108 1.00 90.31 99 ASP A N 1
ATOM 844 C CA . ASP A 1 99 ? -0.366 -3.449 -8.936 1.00 90.31 99 ASP A CA 1
ATOM 845 C C . ASP A 1 99 ? -0.211 -2.656 -7.624 1.00 90.31 99 ASP A C 1
ATOM 847 O O . ASP A 1 99 ? -1.046 -2.777 -6.731 1.00 90.31 99 ASP A O 1
ATOM 851 N N . TRP A 1 100 ? 0.856 -1.860 -7.499 1.00 92.56 100 TRP A N 1
ATOM 852 C CA . TRP A 1 100 ? 1.277 -1.222 -6.243 1.00 92.56 100 TRP A CA 1
ATOM 853 C C . TRP A 1 100 ? 1.649 0.260 -6.374 1.00 92.56 100 TRP A C 1
ATOM 855 O O . TRP A 1 100 ? 1.882 0.923 -5.363 1.00 92.56 100 TRP A O 1
ATOM 865 N N . GLY A 1 101 ? 1.733 0.795 -7.595 1.00 90.81 101 GLY A N 1
ATOM 866 C CA . GLY A 1 101 ? 2.219 2.156 -7.834 1.00 90.81 101 GLY A CA 1
ATOM 867 C C . GLY A 1 101 ? 1.332 3.233 -7.214 1.00 90.81 101 GLY A C 1
ATOM 868 O O . GLY A 1 101 ? 1.850 4.209 -6.686 1.00 90.81 101 GLY A O 1
ATOM 869 N N . ASP A 1 102 ? 0.016 3.033 -7.225 1.00 90.75 102 ASP A N 1
ATOM 870 C CA . ASP A 1 102 ? -0.942 3.933 -6.579 1.00 90.75 102 ASP A CA 1
ATOM 871 C C . ASP A 1 102 ? -0.707 4.025 -5.059 1.00 90.75 102 ASP A C 1
ATOM 873 O O . ASP A 1 102 ? -0.485 5.114 -4.530 1.00 90.75 102 ASP A O 1
ATOM 877 N N . LEU A 1 103 ? -0.610 2.881 -4.371 1.00 91.69 103 LEU A N 1
ATOM 878 C CA . LEU A 1 103 ? -0.278 2.851 -2.945 1.00 91.69 103 LEU A CA 1
ATOM 879 C C . LEU A 1 103 ? 1.092 3.485 -2.667 1.00 91.69 103 LEU A C 1
ATOM 881 O O . LEU A 1 103 ? 1.243 4.241 -1.711 1.00 91.69 103 LEU A O 1
ATOM 885 N N . TYR A 1 104 ? 2.097 3.216 -3.504 1.00 92.62 104 TYR A N 1
ATOM 886 C CA . TYR A 1 104 ? 3.421 3.814 -3.331 1.00 92.62 104 TYR A CA 1
ATOM 887 C C . TYR A 1 104 ? 3.396 5.347 -3.432 1.00 92.62 104 TYR A C 1
ATOM 889 O O . TYR A 1 104 ? 4.128 6.017 -2.701 1.00 92.62 104 TYR A O 1
ATOM 897 N N . LEU A 1 105 ? 2.551 5.913 -4.299 1.00 90.50 105 LEU A N 1
ATOM 898 C CA . LEU A 1 105 ? 2.374 7.363 -4.400 1.00 90.50 105 LEU A CA 1
ATOM 899 C C . LEU A 1 105 ? 1.7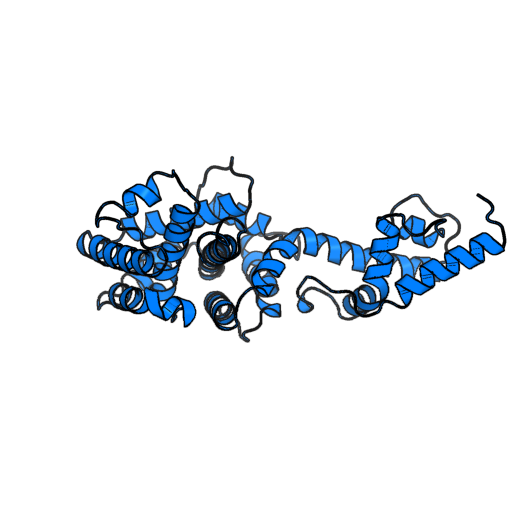83 7.953 -3.115 1.00 90.50 105 LEU A C 1
ATOM 901 O O . LEU A 1 105 ? 2.314 8.952 -2.633 1.00 90.50 105 LEU A O 1
ATOM 905 N N . ILE A 1 106 ? 0.775 7.302 -2.525 1.00 89.62 106 ILE A N 1
ATOM 906 C CA . ILE A 1 106 ? 0.213 7.698 -1.221 1.00 89.62 106 ILE A CA 1
ATOM 907 C C . ILE A 1 106 ? 1.308 7.664 -0.147 1.00 89.62 106 ILE A C 1
ATOM 909 O O . ILE A 1 106 ? 1.505 8.634 0.582 1.00 89.62 106 ILE A O 1
ATOM 913 N N . LEU A 1 107 ? 2.096 6.585 -0.094 1.00 90.69 107 LEU A N 1
ATOM 914 C CA . LEU A 1 107 ? 3.205 6.450 0.859 1.00 90.69 107 LEU A CA 1
ATOM 915 C C . LEU A 1 107 ? 4.296 7.516 0.675 1.00 90.69 107 LEU A C 1
ATOM 917 O O . LEU A 1 107 ? 4.990 7.854 1.630 1.00 90.69 107 LEU A O 1
ATOM 921 N N . CYS A 1 108 ? 4.470 8.055 -0.533 1.00 88.94 108 CYS A N 1
ATOM 922 C CA . CYS A 1 108 ? 5.409 9.150 -0.780 1.00 88.94 108 CYS A CA 1
ATOM 923 C C . CYS A 1 108 ? 4.912 10.505 -0.262 1.00 88.94 108 CYS A C 1
ATOM 925 O O . CYS A 1 108 ? 5.739 11.391 -0.057 1.00 88.94 108 CYS A O 1
ATOM 927 N N . GLN A 1 109 ? 3.603 10.664 -0.060 1.00 87.62 109 GLN A N 1
ATOM 928 C CA . GLN A 1 109 ? 2.995 11.868 0.513 1.00 87.62 109 GLN A CA 1
ATOM 929 C C . GLN A 1 109 ? 2.922 11.817 2.046 1.00 87.62 109 GLN A C 1
ATOM 931 O O . GLN A 1 109 ? 2.773 12.861 2.683 1.00 87.62 109 GLN A O 1
ATOM 936 N N . CYS A 1 110 ? 3.046 10.619 2.626 1.00 84.69 110 CYS A N 1
ATOM 937 C CA . CYS A 1 110 ? 3.003 10.398 4.066 1.00 84.69 110 CYS A CA 1
ATOM 938 C C . CYS A 1 110 ? 4.192 11.050 4.783 1.00 84.69 110 CYS A C 1
ATOM 940 O O . CYS A 1 110 ? 5.333 11.006 4.310 1.00 84.69 110 CYS A O 1
ATOM 942 N N . ASN A 1 111 ? 3.936 11.593 5.969 1.00 85.19 111 ASN A N 1
ATOM 943 C CA . ASN A 1 111 ? 4.979 12.048 6.881 1.00 85.19 111 ASN A CA 1
ATOM 944 C C . ASN A 1 111 ? 5.628 10.864 7.633 1.00 85.19 111 ASN A C 1
ATOM 946 O O . ASN A 1 111 ? 5.182 9.717 7.561 1.00 85.19 111 ASN A O 1
ATOM 950 N N . ASN A 1 112 ? 6.709 11.138 8.368 1.00 82.56 112 ASN A N 1
ATOM 951 C CA . ASN A 1 112 ? 7.474 10.097 9.065 1.00 82.56 112 ASN A CA 1
ATOM 952 C C . ASN A 1 112 ? 6.647 9.338 10.112 1.00 82.56 112 ASN A C 1
ATOM 954 O O . ASN A 1 112 ? 6.831 8.135 10.280 1.00 82.56 112 ASN A O 1
ATOM 958 N N . GLU A 1 113 ? 5.730 10.019 10.790 1.00 75.44 113 GLU A N 1
ATOM 959 C CA . GLU A 1 113 ? 4.928 9.440 11.866 1.00 75.44 113 GLU A CA 1
ATOM 960 C C . GLU A 1 113 ? 3.845 8.499 11.310 1.00 75.44 113 GLU A C 1
ATOM 962 O O . GLU A 1 113 ? 3.535 7.459 11.896 1.00 75.44 113 GLU A O 1
ATOM 967 N N . GLU A 1 114 ? 3.280 8.827 10.149 1.00 81.00 114 GLU A N 1
ATOM 968 C CA . GLU A 1 114 ? 2.316 7.975 9.448 1.00 81.00 114 GLU A CA 1
ATOM 969 C C . GLU A 1 114 ? 2.975 6.693 8.936 1.00 81.00 114 GLU A C 1
ATOM 971 O O . GLU A 1 114 ? 2.450 5.587 9.105 1.00 81.00 114 GLU A O 1
ATOM 976 N N . ILE A 1 115 ? 4.183 6.827 8.383 1.00 84.81 115 ILE A N 1
ATOM 977 C CA . ILE A 1 115 ? 5.025 5.691 8.001 1.00 84.81 115 ILE A CA 1
ATOM 978 C C . ILE A 1 115 ? 5.383 4.848 9.227 1.00 84.81 115 ILE A C 1
ATOM 980 O O . ILE A 1 115 ? 5.335 3.618 9.156 1.00 84.81 115 ILE A O 1
ATOM 984 N N . GLU A 1 116 ? 5.708 5.473 10.357 1.00 80.75 116 GLU A N 1
ATOM 985 C CA . GLU A 1 116 ? 5.973 4.784 11.620 1.00 80.75 116 GLU A CA 1
ATOM 986 C C . GLU A 1 116 ? 4.743 4.014 12.114 1.00 80.75 116 GLU A C 1
ATOM 988 O O . GLU A 1 116 ? 4.855 2.847 12.489 1.00 80.75 116 GLU A O 1
ATOM 993 N N . THR A 1 117 ? 3.560 4.617 12.042 1.00 76.50 117 THR A N 1
ATOM 994 C CA . THR A 1 117 ? 2.294 3.993 12.450 1.00 76.50 117 THR A CA 1
ATOM 995 C C . THR A 1 117 ? 2.002 2.749 11.620 1.00 76.50 117 THR A C 1
ATOM 997 O O . THR A 1 117 ? 1.814 1.662 12.174 1.00 76.50 117 THR A O 1
ATOM 1000 N N . LEU A 1 118 ? 2.055 2.866 10.290 1.00 82.00 118 LEU A N 1
ATOM 1001 C CA . LEU A 1 118 ? 1.855 1.726 9.395 1.00 82.00 118 LEU A CA 1
ATOM 1002 C C . LEU A 1 118 ? 2.934 0.650 9.599 1.00 82.00 118 LEU A C 1
ATOM 1004 O O . LEU A 1 118 ? 2.632 -0.545 9.583 1.00 82.00 118 LEU A O 1
ATOM 1008 N N . SER A 1 119 ? 4.175 1.062 9.874 1.00 84.25 119 SER A N 1
ATOM 1009 C CA . SER A 1 119 ? 5.274 0.147 10.191 1.00 84.25 119 SER A CA 1
ATOM 1010 C C . SER A 1 119 ? 5.018 -0.645 11.470 1.00 84.25 119 SER A C 1
ATOM 1012 O O . SER A 1 119 ? 5.249 -1.855 11.501 1.00 84.25 119 SER A O 1
ATOM 1014 N N . LYS A 1 120 ? 4.500 0.003 12.514 1.00 80.00 120 LYS A N 1
ATOM 1015 C CA . LYS A 1 120 ? 4.153 -0.655 13.777 1.00 80.00 120 LYS A CA 1
ATOM 1016 C C . LYS A 1 120 ? 2.953 -1.595 13.622 1.00 80.00 120 LYS A C 1
ATOM 1018 O O . LYS A 1 120 ? 3.0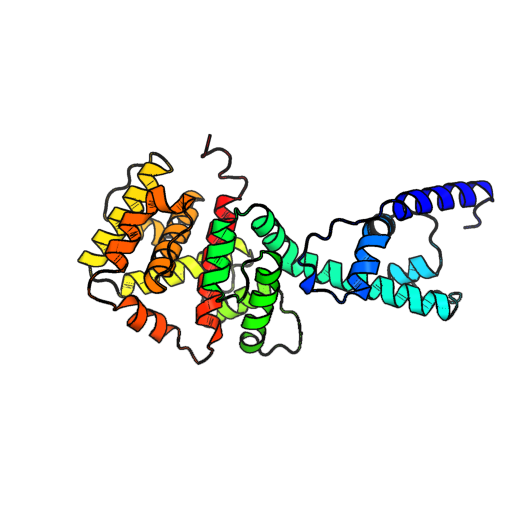08 -2.710 14.139 1.00 80.00 120 LYS A O 1
ATOM 1023 N N . ILE A 1 121 ? 1.927 -1.213 12.853 1.00 76.69 121 ILE A N 1
ATOM 1024 C CA . ILE A 1 121 ? 0.782 -2.086 12.520 1.00 76.69 121 ILE A CA 1
ATOM 1025 C C . ILE A 1 121 ? 1.262 -3.369 11.821 1.00 76.69 121 ILE A C 1
ATOM 1027 O O . ILE A 1 121 ? 0.868 -4.478 12.192 1.00 76.69 121 ILE A O 1
ATOM 1031 N N . LEU A 1 122 ? 2.161 -3.228 10.844 1.00 80.06 122 LEU A N 1
ATOM 1032 C CA . LEU A 1 122 ? 2.762 -4.354 10.122 1.00 80.06 122 LEU A CA 1
ATOM 1033 C C . LEU A 1 122 ? 3.803 -5.127 10.946 1.00 80.06 122 LEU A C 1
ATOM 1035 O O . LEU A 1 122 ? 4.210 -6.220 10.547 1.00 80.06 122 LEU A O 1
ATOM 1039 N N . LYS A 1 123 ? 4.197 -4.605 12.114 1.00 82.38 123 LYS A N 1
ATOM 1040 C CA . LYS A 1 123 ? 5.268 -5.131 12.973 1.00 82.38 123 LYS A CA 1
ATOM 1041 C C . LYS A 1 123 ? 6.605 -5.236 12.229 1.00 82.38 123 LYS A C 1
ATOM 1043 O O . LYS A 1 123 ? 7.307 -6.243 12.328 1.00 82.38 123 LYS A O 1
ATOM 1048 N N . LEU A 1 124 ? 6.940 -4.193 11.469 1.00 82.12 124 LEU A N 1
ATOM 1049 C CA . LEU A 1 124 ? 8.198 -4.087 10.737 1.00 82.12 124 LEU A CA 1
ATOM 1050 C C . LEU A 1 124 ? 9.403 -4.031 11.681 1.00 82.12 124 LEU A C 1
ATOM 1052 O O . LEU A 1 124 ? 9.377 -3.362 12.710 1.00 82.12 124 LEU A O 1
ATOM 1056 N N . LYS A 1 125 ? 10.499 -4.685 11.275 1.00 80.75 125 LYS A N 1
ATOM 1057 C CA . LYS A 1 125 ? 11.793 -4.613 11.978 1.00 80.75 125 LYS A CA 1
ATOM 1058 C C . LYS A 1 125 ? 12.470 -3.251 11.829 1.00 80.75 125 LYS A C 1
ATOM 1060 O O . LYS A 1 125 ? 13.239 -2.853 12.695 1.00 80.75 125 LYS A O 1
ATOM 1065 N N . SER A 1 126 ? 12.221 -2.561 10.719 1.00 84.06 126 SER A N 1
ATOM 1066 C CA . SER A 1 126 ? 12.771 -1.239 10.442 1.00 84.06 126 SER A CA 1
ATOM 1067 C C . SER A 1 126 ? 11.722 -0.347 9.792 1.00 84.06 126 SER A C 1
ATOM 1069 O O . SER A 1 126 ? 11.056 -0.737 8.828 1.00 84.06 126 SER A O 1
ATOM 1071 N N . VAL A 1 127 ? 11.586 0.859 10.344 1.00 83.81 127 VAL A N 1
ATOM 1072 C CA . VAL A 1 127 ? 10.636 1.875 9.888 1.00 83.81 127 VAL A CA 1
ATOM 1073 C C . VAL A 1 127 ? 11.168 2.490 8.599 1.00 83.81 127 VAL A C 1
ATOM 1075 O O . VAL A 1 127 ? 12.131 3.253 8.606 1.00 83.81 127 VAL A O 1
ATOM 1078 N N . SER A 1 128 ? 10.575 2.104 7.472 1.00 86.81 128 SER A N 1
ATOM 1079 C CA . SER A 1 128 ? 10.885 2.672 6.162 1.00 86.81 128 SER A CA 1
ATOM 1080 C C . SER A 1 128 ? 9.739 2.424 5.193 1.00 86.81 128 SER A C 1
ATOM 1082 O O . SER A 1 128 ? 9.235 1.304 5.089 1.00 86.81 128 SER A O 1
ATOM 1084 N N . LYS A 1 129 ? 9.387 3.449 4.410 1.00 87.62 129 LYS A N 1
ATOM 1085 C CA . LYS A 1 129 ? 8.396 3.333 3.329 1.00 87.62 129 LYS A CA 1
ATOM 1086 C C . LYS A 1 129 ? 8.754 2.254 2.301 1.00 87.62 129 LYS A C 1
ATOM 1088 O O . LYS A 1 129 ? 7.866 1.610 1.751 1.00 87.62 129 LYS A O 1
ATOM 1093 N N . GLU A 1 130 ? 10.050 1.996 2.108 1.00 88.56 130 GLU A N 1
ATOM 1094 C CA . GLU A 1 130 ? 10.579 0.952 1.216 1.00 88.56 130 GLU A CA 1
ATOM 1095 C C . GLU A 1 130 ? 10.210 -0.469 1.668 1.00 88.56 130 GLU A C 1
ATOM 1097 O O . GLU A 1 130 ? 10.256 -1.403 0.869 1.00 88.56 130 GLU A O 1
ATOM 1102 N N . ASN A 1 131 ? 9.839 -0.645 2.940 1.00 90.25 131 ASN A N 1
ATOM 1103 C CA . ASN A 1 131 ? 9.534 -1.949 3.525 1.00 90.25 131 ASN A CA 1
ATOM 1104 C C . ASN A 1 131 ? 8.030 -2.234 3.608 1.00 90.25 131 ASN A C 1
ATOM 1106 O O . ASN A 1 131 ? 7.649 -3.393 3.729 1.00 90.25 131 ASN A O 1
ATOM 1110 N N . ILE A 1 132 ? 7.170 -1.215 3.501 1.00 91.00 132 ILE A N 1
ATOM 1111 C CA . ILE A 1 132 ? 5.720 -1.355 3.709 1.00 91.00 132 ILE A CA 1
ATOM 1112 C C . ILE A 1 132 ? 5.087 -2.293 2.674 1.00 91.00 132 ILE A C 1
ATOM 1114 O O . ILE A 1 132 ? 4.458 -3.282 3.041 1.00 91.00 132 ILE A O 1
ATOM 1118 N N . ILE A 1 133 ? 5.270 -2.017 1.379 1.00 92.62 133 ILE A N 1
ATOM 1119 C CA . ILE A 1 133 ? 4.707 -2.852 0.304 1.00 92.62 133 ILE A CA 1
ATOM 1120 C C . ILE A 1 133 ? 5.304 -4.272 0.307 1.00 92.62 133 ILE A C 1
ATOM 1122 O O . ILE A 1 133 ? 4.526 -5.225 0.262 1.00 92.62 133 ILE A O 1
ATOM 1126 N N . PRO A 1 134 ? 6.637 -4.473 0.401 1.00 90.88 134 PRO A N 1
ATOM 1127 C CA . PRO A 1 134 ? 7.202 -5.817 0.525 1.00 90.88 134 PRO A CA 1
ATOM 1128 C C . PRO A 1 134 ? 6.635 -6.610 1.701 1.00 90.88 134 PRO A C 1
ATOM 1130 O O . PRO A 1 134 ? 6.379 -7.804 1.568 1.00 90.88 134 PRO A O 1
ATOM 1133 N N . GLU A 1 135 ? 6.406 -5.956 2.838 1.00 89.25 135 GLU A N 1
ATOM 1134 C CA . GLU A 1 135 ? 5.848 -6.607 4.018 1.00 89.25 135 GLU A CA 1
ATOM 1135 C C . GLU A 1 135 ? 4.360 -6.931 3.843 1.00 89.25 135 GLU A C 1
ATOM 1137 O O . GLU A 1 135 ? 3.920 -8.006 4.251 1.00 89.25 135 GLU A O 1
ATOM 1142 N N . LEU A 1 136 ? 3.582 -6.070 3.180 1.00 88.38 136 LEU A N 1
ATOM 1143 C CA . LEU A 1 136 ? 2.201 -6.379 2.787 1.00 88.38 136 LEU A CA 1
ATOM 1144 C C . LEU A 1 136 ? 2.140 -7.591 1.849 1.00 88.38 136 LEU A C 1
ATOM 1146 O O . LEU A 1 136 ? 1.321 -8.491 2.050 1.00 88.38 136 LEU A O 1
ATOM 1150 N N . ILE A 1 137 ? 3.037 -7.656 0.862 1.00 88.12 137 ILE A N 1
ATOM 1151 C CA . ILE A 1 137 ? 3.185 -8.818 -0.023 1.00 88.12 137 ILE A CA 1
ATOM 1152 C C . ILE A 1 137 ? 3.532 -10.057 0.809 1.00 88.12 137 ILE A C 1
ATOM 1154 O O . ILE A 1 137 ? 2.846 -11.068 0.724 1.00 88.12 137 ILE A O 1
ATOM 1158 N N . SER A 1 138 ? 4.551 -9.977 1.664 1.00 85.19 138 SER A N 1
ATOM 1159 C CA . SER A 1 138 ? 5.012 -11.095 2.494 1.00 85.19 138 SER A CA 1
ATOM 1160 C C . SER A 1 138 ? 3.905 -11.653 3.395 1.00 85.19 138 SER A C 1
ATOM 1162 O O . SER A 1 138 ? 3.628 -12.853 3.374 1.00 85.19 138 SER A O 1
ATOM 1164 N N . ASN A 1 139 ? 3.200 -10.785 4.128 1.00 81.56 139 ASN A N 1
ATOM 1165 C CA . ASN A 1 139 ? 2.106 -11.218 4.998 1.00 81.56 139 ASN A CA 1
ATOM 1166 C C . ASN A 1 139 ? 0.908 -11.755 4.192 1.00 81.56 139 ASN A C 1
ATOM 1168 O O . ASN A 1 139 ? 0.168 -12.598 4.700 1.00 81.56 139 ASN A O 1
ATOM 1172 N N . SER A 1 140 ? 0.706 -11.324 2.943 1.00 79.06 140 SER A N 1
ATOM 1173 C CA . SER A 1 140 ? -0.403 -11.814 2.113 1.00 79.06 140 SER A CA 1
ATOM 1174 C C . SER A 1 140 ? -0.128 -13.133 1.385 1.00 79.06 140 SER A C 1
ATOM 1176 O O . SER A 1 140 ? -1.088 -13.808 1.019 1.00 79.06 140 SER A O 1
ATOM 1178 N N . LYS A 1 141 ? 1.133 -13.567 1.236 1.00 77.12 141 LYS A N 1
ATOM 1179 C CA . LYS A 1 141 ? 1.471 -14.844 0.568 1.00 77.12 141 LYS A CA 1
ATOM 1180 C C . LYS A 1 141 ? 0.747 -16.045 1.178 1.00 77.12 141 LYS A C 1
ATOM 1182 O O . LYS A 1 141 ? 0.059 -16.771 0.469 1.00 77.12 141 LYS A O 1
ATOM 1187 N N . ASN A 1 142 ? 0.833 -16.207 2.500 1.00 68.38 142 ASN A N 1
ATOM 1188 C CA . ASN A 1 142 ? 0.180 -17.326 3.196 1.00 68.38 142 ASN A CA 1
ATOM 1189 C C . ASN A 1 142 ? -1.351 -17.245 3.122 1.00 68.38 142 ASN A C 1
ATOM 1191 O O . ASN A 1 142 ? -2.030 -18.258 3.177 1.00 68.38 142 ASN A O 1
ATOM 1195 N N . LEU A 1 143 ? -1.887 -16.032 2.983 1.00 66.56 143 LEU A N 1
ATOM 1196 C CA . LEU A 1 143 ? -3.319 -15.756 2.968 1.00 66.56 143 LEU A CA 1
ATOM 1197 C C . LEU A 1 143 ? -3.966 -16.114 1.625 1.00 66.56 143 LEU A C 1
ATOM 1199 O O . LEU A 1 143 ? -5.161 -16.419 1.570 1.00 66.56 143 LEU A O 1
ATOM 1203 N N . LEU A 1 144 ? -3.208 -16.041 0.534 1.00 66.50 144 LEU A N 1
ATOM 1204 C CA . LEU A 1 144 ? -3.767 -16.205 -0.798 1.00 66.50 144 LEU A CA 1
ATOM 1205 C C . LEU A 1 144 ? -3.577 -17.599 -1.401 1.00 66.50 144 LEU A C 1
ATOM 1207 O O . LEU A 1 144 ? -4.211 -17.865 -2.416 1.00 66.50 144 LEU A O 1
ATOM 1211 N N . GLU A 1 145 ? -2.765 -18.478 -0.796 1.00 63.88 145 GLU A N 1
ATOM 1212 C CA . GLU A 1 145 ? -2.400 -19.794 -1.366 1.00 63.88 145 GLU A CA 1
ATOM 1213 C C . GLU A 1 145 ? -1.976 -19.697 -2.851 1.00 63.88 145 GLU A C 1
ATOM 1215 O O . GLU A 1 145 ? -2.116 -20.640 -3.628 1.00 63.88 145 GLU A O 1
ATOM 1220 N N . PHE A 1 146 ? -1.492 -18.526 -3.282 1.00 56.34 146 PHE A N 1
ATOM 1221 C CA . PHE A 1 146 ? -1.172 -18.270 -4.680 1.00 56.34 146 PHE A CA 1
ATOM 1222 C C . PHE A 1 146 ? 0.176 -18.884 -5.044 1.00 56.34 146 PHE A C 1
ATOM 1224 O O . PHE A 1 146 ? 1.156 -18.761 -4.313 1.00 56.34 146 PHE A O 1
ATOM 1231 N N . PHE A 1 147 ? 0.239 -19.444 -6.252 1.00 48.00 147 PHE A N 1
ATOM 1232 C CA . PHE A 1 147 ? 1.493 -19.786 -6.925 1.00 48.00 147 PHE A CA 1
ATOM 1233 C C . PHE A 1 147 ? 2.256 -18.548 -7.442 1.00 48.00 147 PHE A C 1
ATOM 1235 O O . PHE A 1 147 ? 3.395 -18.683 -7.881 1.00 48.00 147 PHE A O 1
ATOM 1242 N N . ASP A 1 148 ? 1.644 -17.353 -7.433 1.00 57.53 148 ASP A N 1
ATOM 1243 C CA . ASP A 1 148 ? 2.313 -16.104 -7.819 1.00 57.53 148 ASP A CA 1
ATOM 1244 C C . ASP A 1 148 ? 3.071 -15.519 -6.618 1.00 57.53 148 ASP A C 1
ATOM 1246 O O . ASP A 1 148 ? 2.493 -15.203 -5.577 1.00 57.53 148 ASP A O 1
ATOM 1250 N N . ASP A 1 149 ? 4.381 -15.339 -6.778 1.00 65.12 149 ASP A N 1
ATOM 1251 C CA . ASP A 1 149 ? 5.284 -14.832 -5.742 1.00 65.12 149 ASP A CA 1
ATOM 1252 C C . ASP A 1 149 ? 4.999 -13.383 -5.320 1.00 65.12 149 ASP A C 1
ATOM 1254 O O . ASP A 1 149 ? 5.594 -12.891 -4.354 1.00 65.12 149 ASP A O 1
ATOM 1258 N N . HIS A 1 150 ? 4.134 -12.679 -6.050 1.00 75.12 150 HIS A N 1
ATOM 1259 C CA . HIS A 1 150 ? 3.849 -11.262 -5.858 1.00 75.12 150 HIS A CA 1
ATOM 1260 C C . HIS A 1 150 ? 2.370 -10.950 -6.118 1.00 75.12 150 HIS A C 1
ATOM 1262 O O . HIS A 1 150 ? 2.046 -10.435 -7.191 1.00 75.12 150 HIS A O 1
ATOM 1268 N N . PRO A 1 151 ? 1.477 -11.236 -5.152 1.00 84.19 151 PRO A N 1
ATOM 1269 C CA . PRO A 1 151 ? 0.083 -10.818 -5.237 1.00 84.19 151 PRO A CA 1
ATOM 1270 C C . PRO A 1 151 ? -0.051 -9.305 -5.425 1.00 84.19 151 PRO A C 1
ATOM 1272 O O . PRO A 1 151 ? 0.749 -8.519 -4.900 1.00 84.19 151 PRO A O 1
ATOM 1275 N N . SER A 1 152 ? -1.076 -8.897 -6.170 1.00 88.88 152 SER A N 1
ATOM 1276 C CA . SER A 1 152 ? -1.445 -7.490 -6.296 1.00 88.88 152 SER A CA 1
ATOM 1277 C C . SER A 1 152 ? -2.185 -7.012 -5.049 1.00 88.88 152 SER A C 1
ATOM 1279 O O . SER A 1 152 ? -2.751 -7.805 -4.291 1.00 88.88 152 SER A O 1
ATOM 1281 N N . TYR A 1 153 ? -2.239 -5.695 -4.843 1.00 89.75 153 TYR A N 1
ATOM 1282 C CA . TYR A 1 153 ? -3.045 -5.134 -3.760 1.00 89.75 153 TYR A CA 1
ATOM 1283 C C . TYR A 1 153 ? -4.535 -5.508 -3.897 1.00 89.75 153 TYR A C 1
ATOM 1285 O O . TYR A 1 153 ? -5.197 -5.816 -2.906 1.00 89.75 153 TYR A O 1
ATOM 1293 N N . ASN A 1 154 ? -5.040 -5.600 -5.131 1.00 88.69 154 ASN A N 1
ATOM 1294 C CA . ASN A 1 154 ? -6.408 -6.038 -5.413 1.00 88.69 154 ASN A CA 1
ATOM 1295 C C . ASN A 1 154 ? -6.675 -7.479 -4.985 1.00 88.69 154 ASN A C 1
ATOM 1297 O O . ASN A 1 154 ? -7.752 -7.758 -4.460 1.00 88.69 154 ASN A O 1
ATOM 1301 N N . ASP A 1 155 ? -5.711 -8.381 -5.165 1.00 86.31 155 ASP A N 1
ATOM 1302 C CA . ASP A 1 155 ? -5.854 -9.778 -4.747 1.00 86.31 155 ASP A CA 1
ATOM 1303 C C . ASP A 1 155 ? -6.015 -9.881 -3.225 1.00 86.31 155 ASP A C 1
ATOM 1305 O O . ASP A 1 155 ? -6.870 -10.619 -2.723 1.00 86.31 155 ASP A O 1
ATOM 1309 N N . ILE A 1 156 ? -5.241 -9.075 -2.488 1.00 87.69 156 ILE A N 1
ATOM 1310 C CA . ILE A 1 156 ? -5.331 -8.967 -1.027 1.00 87.69 156 ILE A CA 1
ATOM 1311 C C . ILE A 1 156 ? -6.728 -8.489 -0.624 1.00 87.69 156 ILE A C 1
ATOM 1313 O O . ILE A 1 156 ? -7.397 -9.138 0.185 1.00 87.69 156 ILE A O 1
ATOM 1317 N N . LEU A 1 157 ? -7.188 -7.381 -1.210 1.00 87.94 157 LEU A N 1
ATOM 1318 C CA . LEU A 1 157 ? -8.507 -6.818 -0.926 1.00 87.94 157 LEU A CA 1
ATOM 1319 C C . LEU A 1 157 ? -9.634 -7.798 -1.260 1.00 87.94 157 LEU A C 1
ATOM 1321 O O . LEU A 1 157 ? -10.552 -7.975 -0.458 1.00 87.94 157 LEU A O 1
ATOM 1325 N N . TYR A 1 158 ? -9.551 -8.477 -2.404 1.00 85.12 158 TYR A N 1
ATOM 1326 C CA . TYR A 1 158 ? -10.539 -9.463 -2.828 1.00 85.12 158 TYR A CA 1
ATOM 1327 C C . TYR A 1 158 ? -10.639 -10.629 -1.841 1.00 85.12 158 TYR A C 1
ATOM 1329 O O . TYR A 1 158 ? -11.740 -11.012 -1.440 1.00 85.12 158 TYR A O 1
ATOM 1337 N N . LYS A 1 159 ? -9.512 -11.171 -1.368 1.00 82.56 159 LYS A N 1
ATOM 1338 C CA . LYS A 1 159 ? -9.549 -12.258 -0.380 1.00 82.56 159 LYS A CA 1
ATOM 1339 C C . LYS A 1 159 ? -10.135 -11.799 0.953 1.00 82.56 159 LYS A C 1
ATOM 1341 O O . LYS A 1 159 ? -10.926 -12.534 1.548 1.00 82.56 159 LYS A O 1
ATOM 1346 N N . ILE A 1 160 ? -9.797 -10.593 1.414 1.00 82.81 160 ILE A N 1
ATOM 1347 C CA . ILE A 1 160 ? -10.404 -10.019 2.626 1.00 82.81 160 ILE A CA 1
ATOM 1348 C C . ILE A 1 160 ? -11.916 -9.880 2.437 1.00 82.81 160 ILE A C 1
ATOM 1350 O O . ILE A 1 160 ? -12.675 -10.278 3.318 1.00 82.81 160 ILE A O 1
ATOM 1354 N N . LYS A 1 161 ? -12.354 -9.391 1.274 1.00 83.25 161 LYS A N 1
ATOM 1355 C CA . LYS A 1 161 ? -13.764 -9.228 0.904 1.00 83.25 161 LYS A CA 1
ATOM 1356 C C . LYS A 1 161 ? -14.539 -10.544 0.974 1.00 83.25 161 LYS A C 1
ATOM 1358 O O . LYS A 1 161 ? -15.589 -10.599 1.615 1.00 83.25 161 LYS A O 1
ATOM 1363 N N . VAL A 1 162 ? -13.994 -11.607 0.379 1.00 81.88 162 VAL A N 1
ATOM 1364 C CA . VAL A 1 162 ? -14.568 -12.962 0.430 1.00 81.88 162 VAL A CA 1
ATOM 1365 C C . VAL A 1 162 ? -14.643 -13.465 1.872 1.00 81.88 162 VAL A C 1
ATOM 1367 O O . VAL A 1 162 ? -15.687 -13.953 2.302 1.00 81.88 162 VAL A O 1
ATOM 1370 N N . LYS A 1 163 ? -13.570 -13.295 2.655 1.00 78.56 163 LYS A N 1
ATOM 1371 C CA . LYS A 1 163 ? -13.520 -13.741 4.057 1.00 78.56 163 LYS A CA 1
ATOM 1372 C C . LYS A 1 163 ? -14.515 -12.991 4.947 1.00 78.56 163 LYS A C 1
ATOM 1374 O O . LYS A 1 163 ? -15.118 -13.591 5.832 1.00 78.56 163 LYS A O 1
ATOM 1379 N N . LEU A 1 164 ? -14.716 -11.704 4.679 1.00 77.69 164 LEU A N 1
ATOM 1380 C CA . LEU A 1 164 ? -15.690 -10.848 5.355 1.00 77.69 164 LEU A CA 1
ATOM 1381 C C . LEU A 1 164 ? -17.129 -11.009 4.869 1.00 77.69 164 LEU A C 1
ATOM 1383 O O . LEU A 1 164 ? -18.023 -10.404 5.461 1.00 77.69 164 LEU A O 1
ATOM 1387 N N . LYS A 1 165 ? -17.358 -11.810 3.820 1.00 81.31 165 LYS A N 1
ATOM 1388 C CA . LYS A 1 165 ? -18.668 -11.984 3.177 1.00 81.31 165 LYS A CA 1
ATOM 1389 C C . LYS A 1 165 ? -19.283 -10.648 2.723 1.00 81.31 165 LYS A C 1
ATOM 1391 O O . LYS A 1 165 ? -20.476 -10.419 2.900 1.00 81.31 165 LYS A O 1
ATOM 1396 N N . LEU A 1 166 ? -18.461 -9.754 2.169 1.00 80.00 166 LEU A N 1
ATOM 1397 C CA . LEU A 1 166 ? -18.909 -8.476 1.600 1.00 80.00 166 LEU A CA 1
ATOM 1398 C C . LEU A 1 166 ? -19.443 -8.667 0.169 1.00 80.00 166 LEU A C 1
ATOM 1400 O O . LEU A 1 166 ? -18.950 -9.531 -0.557 1.00 80.00 166 LEU A O 1
ATOM 1404 N N . ASP A 1 167 ? -20.405 -7.836 -0.257 1.00 73.56 167 ASP A N 1
ATOM 1405 C CA . ASP A 1 167 ? -21.015 -7.917 -1.597 1.00 73.56 167 ASP A CA 1
ATOM 1406 C C . ASP A 1 167 ? -19.960 -7.798 -2.708 1.00 73.56 167 ASP A C 1
ATOM 1408 O O . ASP A 1 167 ? -19.231 -6.808 -2.811 1.00 73.56 167 ASP A O 1
ATOM 1412 N N . THR A 1 168 ? -19.892 -8.809 -3.575 1.00 61.28 168 THR A N 1
ATOM 1413 C CA . THR A 1 168 ? -18.913 -8.947 -4.655 1.00 61.28 168 THR A CA 1
ATOM 1414 C C . THR A 1 168 ? -19.036 -7.900 -5.761 1.00 61.28 168 THR A C 1
ATOM 1416 O O . THR A 1 168 ? -18.070 -7.745 -6.505 1.00 61.28 168 THR A O 1
ATOM 1419 N N . LYS A 1 169 ? -20.129 -7.129 -5.839 1.00 63.66 169 LYS A N 1
ATOM 1420 C CA . LYS A 1 169 ? -20.370 -6.152 -6.922 1.00 63.66 169 LYS A CA 1
ATOM 1421 C C . LYS A 1 169 ? -19.416 -4.954 -6.951 1.00 63.66 169 LYS A C 1
ATOM 1423 O O . LYS A 1 169 ? -19.182 -4.405 -8.019 1.00 63.66 169 LYS A O 1
ATOM 1428 N N . THR A 1 170 ? -18.850 -4.551 -5.815 1.00 61.19 170 THR A N 1
ATOM 1429 C CA . THR A 1 170 ? -17.915 -3.411 -5.750 1.00 61.19 170 THR A CA 1
ATOM 1430 C C . THR A 1 170 ? -16.558 -3.752 -6.368 1.00 61.19 170 THR A C 1
ATOM 1432 O O . THR A 1 170 ? -15.894 -4.676 -5.888 1.00 61.19 170 THR A O 1
ATOM 1435 N N . ILE A 1 171 ? -16.140 -2.995 -7.388 1.00 68.19 171 ILE A N 1
ATOM 1436 C CA . ILE A 1 171 ? -14.898 -3.238 -8.150 1.00 68.19 171 ILE A CA 1
ATOM 1437 C C . ILE A 1 171 ? -13.796 -2.223 -7.797 1.00 68.19 171 ILE A C 1
ATOM 1439 O O . ILE A 1 171 ? -12.614 -2.541 -7.893 1.00 68.19 171 ILE A O 1
ATOM 1443 N N . GLU A 1 172 ? -14.154 -1.011 -7.369 1.00 83.50 172 GLU A N 1
ATOM 1444 C CA . GLU A 1 172 ? -13.174 0.043 -7.098 1.00 83.50 172 GLU A CA 1
ATOM 1445 C C . GLU A 1 172 ? -12.406 -0.197 -5.785 1.00 83.50 172 GLU A C 1
ATOM 1447 O O . GLU A 1 172 ? -13.010 -0.453 -4.743 1.00 83.50 172 GLU A O 1
ATOM 1452 N N . ILE A 1 173 ? -11.075 -0.057 -5.832 1.00 85.69 173 ILE A N 1
ATOM 1453 C CA . ILE A 1 173 ? -10.147 -0.271 -4.705 1.00 85.69 173 ILE A CA 1
ATOM 1454 C C . ILE A 1 173 ? -10.578 0.520 -3.471 1.00 85.69 173 ILE A C 1
ATOM 1456 O O . ILE A 1 173 ? -10.792 -0.061 -2.409 1.00 85.69 173 ILE A O 1
ATOM 1460 N N . SER A 1 174 ? -10.775 1.830 -3.642 1.00 82.12 174 SER A N 1
ATOM 1461 C CA . SER A 1 174 ? -11.185 2.743 -2.572 1.00 82.12 174 SER A CA 1
ATOM 1462 C C . SER A 1 174 ? -12.489 2.282 -1.910 1.00 82.12 174 SER A C 1
ATOM 1464 O O . SER A 1 174 ? -12.592 2.223 -0.689 1.00 82.12 174 SER A O 1
ATOM 1466 N N . GLN A 1 175 ? -13.478 1.849 -2.693 1.00 80.81 175 GLN A N 1
ATOM 1467 C CA . GLN A 1 175 ? -14.763 1.388 -2.161 1.00 80.81 175 GLN A CA 1
ATOM 1468 C C . GLN A 1 175 ? -14.650 0.049 -1.417 1.00 80.81 175 GLN A C 1
ATOM 1470 O O . GLN A 1 175 ? -15.363 -0.181 -0.434 1.00 80.81 175 GLN A O 1
ATOM 1475 N N . ILE A 1 176 ? -13.748 -0.840 -1.848 1.00 85.81 176 ILE A N 1
ATOM 1476 C CA . ILE A 1 176 ? -13.476 -2.097 -1.139 1.00 85.81 176 ILE A CA 1
ATOM 1477 C C . ILE A 1 176 ? -12.790 -1.813 0.202 1.00 85.81 176 ILE A C 1
ATOM 1479 O O . ILE A 1 176 ? -13.237 -2.338 1.222 1.00 85.81 176 ILE A O 1
ATOM 1483 N N . GLU A 1 177 ? -11.763 -0.958 0.221 1.00 86.00 177 GLU A N 1
ATOM 1484 C CA . GLU A 1 177 ? -11.087 -0.504 1.447 1.00 86.00 177 GLU A CA 1
ATOM 1485 C C . GLU A 1 177 ? -12.102 0.068 2.462 1.00 86.00 177 GLU A C 1
ATOM 1487 O O . GLU A 1 177 ? -12.131 -0.352 3.623 1.00 86.00 177 GLU A O 1
ATOM 1492 N N . LYS A 1 178 ? -13.016 0.935 2.001 1.00 79.94 178 LYS A N 1
ATOM 1493 C CA . LYS A 1 178 ? -14.100 1.510 2.820 1.00 79.94 178 LYS A CA 1
ATOM 1494 C C . LYS A 1 178 ? -15.048 0.457 3.366 1.00 79.94 178 LYS A C 1
ATOM 1496 O O . LYS A 1 178 ? -15.361 0.463 4.552 1.00 79.94 178 LYS A O 1
ATOM 1501 N N . SER A 1 179 ? -15.487 -0.469 2.518 1.00 81.25 179 SER A N 1
ATOM 1502 C CA . SER A 1 179 ? -16.393 -1.550 2.922 1.00 81.25 179 SER A CA 1
ATOM 1503 C C . SER A 1 179 ? -15.779 -2.420 4.023 1.00 81.25 179 SER A C 1
ATOM 1505 O O . SER A 1 179 ? -16.479 -2.850 4.940 1.00 81.25 179 SER A O 1
ATOM 1507 N N . ILE A 1 180 ? -14.462 -2.647 3.968 1.00 81.81 180 ILE A N 1
ATOM 1508 C CA . ILE A 1 180 ? -13.715 -3.356 5.015 1.00 81.81 180 ILE A CA 1
ATOM 1509 C C . ILE A 1 180 ? -13.710 -2.544 6.318 1.00 81.81 180 ILE A C 1
ATOM 1511 O O . ILE A 1 180 ? -13.994 -3.110 7.374 1.00 81.81 180 ILE A O 1
ATOM 1515 N N . ALA A 1 181 ? -13.440 -1.237 6.254 1.00 77.50 181 ALA A N 1
ATOM 1516 C CA . ALA A 1 181 ? -13.452 -0.354 7.424 1.00 77.50 181 ALA A CA 1
ATOM 1517 C C . ALA A 1 181 ? -14.839 -0.275 8.087 1.00 77.50 181 ALA A C 1
ATOM 1519 O O . ALA A 1 181 ? -14.948 -0.448 9.299 1.00 77.50 181 ALA A O 1
ATOM 1520 N N . ILE A 1 182 ? -15.911 -0.120 7.302 1.00 75.75 182 ILE A N 1
ATOM 1521 C CA . ILE A 1 182 ? -17.297 -0.132 7.804 1.00 75.75 182 ILE A CA 1
ATOM 1522 C C . ILE A 1 182 ? -17.580 -1.444 8.515 1.00 75.75 182 ILE A C 1
ATOM 1524 O O . ILE A 1 182 ? -18.060 -1.446 9.646 1.00 75.75 182 ILE A O 1
ATOM 1528 N N . LYS A 1 183 ? -17.241 -2.571 7.879 1.00 78.12 183 LYS A N 1
ATOM 1529 C CA . LYS A 1 183 ? -17.519 -3.879 8.462 1.00 78.12 183 LYS A CA 1
ATOM 1530 C C . LYS A 1 183 ? -16.768 -4.098 9.767 1.00 78.12 183 LYS A C 1
ATOM 1532 O O . LYS A 1 183 ? -17.299 -4.709 10.693 1.00 78.12 183 LYS A O 1
ATOM 1537 N N . PHE A 1 184 ? -15.539 -3.598 9.835 1.00 76.12 184 PHE A N 1
ATOM 1538 C CA . PHE A 1 184 ? -14.739 -3.611 11.047 1.00 76.12 184 PHE A CA 1
ATOM 1539 C C . PHE A 1 184 ? -15.385 -2.770 12.155 1.00 76.12 184 PHE A C 1
ATOM 1541 O O . PHE A 1 184 ? -15.546 -3.261 13.273 1.00 76.12 184 PHE A O 1
ATOM 1548 N N . LEU A 1 185 ? -15.818 -1.548 11.838 1.00 73.19 185 LEU A N 1
ATOM 1549 C CA . LEU A 1 185 ? -16.476 -0.660 12.792 1.00 73.19 185 LEU A CA 1
ATOM 1550 C C . LEU A 1 185 ? -17.808 -1.237 13.289 1.00 73.19 185 LEU A C 1
ATOM 1552 O O . LEU A 1 185 ? -18.036 -1.264 14.493 1.00 73.19 185 LEU A O 1
ATOM 1556 N N . GLU A 1 186 ? -18.657 -1.769 12.406 1.00 75.38 186 GLU A N 1
ATOM 1557 C CA . GLU A 1 186 ? -19.905 -2.455 12.780 1.00 75.38 186 GLU A CA 1
ATOM 1558 C C . GLU A 1 186 ? -19.654 -3.564 13.810 1.00 75.38 186 GLU A C 1
ATOM 1560 O O . GLU A 1 186 ? -20.340 -3.659 14.831 1.00 75.38 186 GLU A O 1
ATOM 1565 N N . GLN A 1 187 ? -18.644 -4.402 13.558 1.00 73.69 187 GLN A N 1
ATOM 1566 C CA . GLN A 1 187 ? -18.279 -5.488 14.463 1.00 73.69 187 GLN A CA 1
ATOM 1567 C C . GLN A 1 187 ? -17.758 -4.963 15.802 1.00 73.69 187 GLN A C 1
ATOM 1569 O O . GLN A 1 187 ? -18.138 -5.497 16.846 1.00 73.69 187 GLN A O 1
ATOM 1574 N N . ALA A 1 188 ? -16.925 -3.920 15.786 1.00 70.31 188 ALA A N 1
ATOM 1575 C CA . ALA A 1 188 ? -16.425 -3.279 16.997 1.00 70.31 188 ALA A CA 1
ATOM 1576 C C . ALA A 1 188 ? -17.573 -2.700 17.842 1.00 70.31 188 ALA A C 1
ATOM 1578 O O . ALA A 1 188 ? -17.671 -3.005 19.031 1.00 70.31 188 ALA A O 1
ATOM 1579 N N . LEU A 1 189 ? -18.491 -1.951 17.222 1.00 71.56 189 LEU A N 1
ATOM 1580 C CA . LEU A 1 189 ? -19.640 -1.337 17.892 1.00 71.56 189 LEU A CA 1
ATOM 1581 C C . LEU A 1 189 ? -20.610 -2.372 18.457 1.00 71.56 189 LEU A C 1
ATOM 1583 O O . LEU A 1 189 ? -21.122 -2.185 19.557 1.00 71.56 189 LEU A O 1
ATOM 1587 N N . SER A 1 190 ? -20.837 -3.487 17.756 1.00 74.19 190 SER A N 1
ATOM 1588 C CA . SER A 1 190 ? -21.728 -4.557 18.235 1.00 74.19 190 SER A CA 1
ATOM 1589 C C . SER A 1 190 ? -21.283 -5.188 19.562 1.00 74.19 190 SER A C 1
ATOM 1591 O O . SER A 1 190 ? -22.092 -5.810 20.246 1.00 74.19 190 SER A O 1
ATOM 1593 N N . ARG A 1 191 ? -20.005 -5.031 19.930 1.00 69.62 191 ARG A N 1
ATOM 1594 C CA . ARG A 1 191 ? -19.408 -5.574 21.160 1.00 69.62 191 ARG A CA 1
ATOM 1595 C C . ARG A 1 191 ? -19.249 -4.544 22.275 1.00 69.62 191 ARG A C 1
ATOM 1597 O O . ARG A 1 191 ? -18.912 -4.932 23.389 1.00 69.62 191 ARG A O 1
ATOM 1604 N N . MET A 1 192 ? -19.477 -3.267 21.982 1.00 69.44 192 MET A N 1
ATOM 1605 C CA . MET A 1 192 ? -19.441 -2.198 22.974 1.00 69.44 192 MET A CA 1
ATOM 1606 C C . MET A 1 192 ? -20.740 -2.166 23.778 1.00 69.44 192 MET A C 1
ATOM 1608 O O . MET A 1 192 ? -21.829 -2.324 23.220 1.00 69.44 192 MET A O 1
ATOM 1612 N N . THR A 1 193 ? -20.640 -1.893 25.078 1.00 73.19 193 THR A N 1
ATOM 1613 C CA . THR A 1 193 ? -21.802 -1.483 25.881 1.00 73.19 193 THR A CA 1
ATOM 1614 C C . THR A 1 193 ? -22.287 -0.099 25.440 1.00 73.19 193 THR A C 1
ATOM 1616 O O . THR A 1 193 ? -21.533 0.663 24.835 1.00 73.19 193 THR A O 1
ATOM 1619 N N . GLU A 1 194 ? -23.531 0.270 25.754 1.00 75.88 194 GLU A N 1
ATOM 1620 C CA . GLU A 1 194 ? -24.058 1.600 25.400 1.00 75.88 194 GLU A CA 1
ATOM 1621 C C . GLU A 1 194 ? -23.214 2.743 25.987 1.00 75.88 194 GLU A C 1
ATOM 1623 O O . GLU A 1 194 ? -22.929 3.725 25.310 1.00 75.88 194 GLU A O 1
ATOM 1628 N N . GLU A 1 195 ? -22.702 2.579 27.206 1.00 72.75 195 GLU A N 1
ATOM 1629 C CA . GLU A 1 195 ? -21.786 3.540 27.834 1.00 72.75 195 GLU A CA 1
ATOM 1630 C C . GLU A 1 195 ? -20.477 3.693 27.047 1.00 72.75 195 GLU A C 1
ATOM 1632 O O . GLU A 1 195 ? -19.986 4.807 26.863 1.00 72.75 195 GLU A O 1
ATOM 1637 N N . GLN A 1 196 ? -19.926 2.586 26.541 1.00 70.88 196 GLN A N 1
ATOM 1638 C CA . GLN A 1 196 ? -18.711 2.585 25.723 1.00 70.88 196 GLN A CA 1
ATOM 1639 C C . GLN A 1 196 ? -18.951 3.210 24.352 1.00 70.88 196 GLN A C 1
ATOM 1641 O O . GLN A 1 196 ? -18.121 3.997 23.902 1.00 70.88 196 GLN A O 1
ATOM 1646 N N . LYS A 1 197 ? -20.095 2.919 23.720 1.00 72.50 197 LYS A N 1
ATOM 1647 C CA . LYS A 1 197 ? -20.501 3.552 22.459 1.00 72.50 197 LYS A CA 1
ATOM 1648 C C . LYS A 1 197 ? -20.619 5.060 22.625 1.00 72.50 197 LYS A C 1
ATOM 1650 O O . LYS A 1 197 ? -20.025 5.792 21.846 1.00 72.50 197 LYS A O 1
ATOM 1655 N N . ILE A 1 198 ? -21.317 5.525 23.664 1.00 73.19 198 ILE A N 1
ATOM 1656 C CA . ILE A 1 198 ? -21.484 6.958 23.952 1.00 73.19 198 ILE A CA 1
ATOM 1657 C C . ILE A 1 198 ? -20.129 7.631 24.172 1.00 73.19 198 ILE A C 1
ATOM 1659 O O . ILE A 1 198 ? -19.911 8.748 23.705 1.00 73.19 198 ILE A O 1
ATOM 1663 N N . LYS A 1 199 ? -19.220 6.974 24.899 1.00 69.50 199 LYS A N 1
ATOM 1664 C CA . LYS A 1 199 ? -17.894 7.526 25.187 1.00 69.50 199 LYS A CA 1
ATOM 1665 C C . LYS A 1 199 ? -17.043 7.611 23.918 1.00 69.50 199 LYS A C 1
ATOM 1667 O O . LYS A 1 199 ? -16.538 8.685 23.632 1.00 69.50 199 LYS A O 1
ATOM 1672 N N . PHE A 1 200 ? -17.009 6.546 23.118 1.00 69.81 200 PHE A N 1
ATOM 1673 C CA . PHE A 1 200 ? -16.346 6.536 21.813 1.00 69.81 200 PHE A CA 1
ATOM 1674 C C . PHE A 1 200 ? -16.928 7.598 20.872 1.00 69.81 200 PHE A C 1
ATOM 1676 O O . PHE A 1 200 ? -16.193 8.347 20.241 1.00 69.81 200 PHE A O 1
ATOM 1683 N N . GLU A 1 201 ? -18.254 7.714 20.792 1.00 71.56 201 GLU A N 1
ATOM 1684 C CA . GLU A 1 201 ? -18.910 8.682 19.912 1.00 71.56 201 GLU A CA 1
ATOM 1685 C C . GLU A 1 201 ? -18.574 10.126 20.276 1.00 71.56 201 GLU A C 1
ATOM 1687 O O . GLU A 1 201 ? -18.315 10.940 19.391 1.00 71.56 201 GLU A O 1
ATOM 1692 N N . LYS A 1 202 ? -18.552 10.447 21.574 1.00 69.12 202 LYS A N 1
ATOM 1693 C CA . LYS A 1 202 ? -18.150 11.773 22.057 1.00 69.12 202 LYS A CA 1
ATOM 1694 C C . LYS A 1 202 ? -16.746 12.132 21.599 1.00 69.12 202 LYS A C 1
ATOM 1696 O O . LYS A 1 202 ? -16.529 13.253 21.156 1.00 69.12 202 LYS A O 1
ATOM 1701 N N . GLU A 1 203 ? -15.828 11.182 21.651 1.00 64.69 203 GLU A N 1
ATOM 1702 C CA . GLU A 1 203 ? -14.452 11.422 21.238 1.00 64.69 203 GLU A CA 1
ATOM 1703 C C . GLU A 1 203 ? -14.334 11.619 19.730 1.00 64.69 203 GLU A C 1
ATOM 1705 O O . GLU A 1 203 ? -13.655 12.538 19.282 1.00 64.69 203 GLU A O 1
ATOM 1710 N N . ILE A 1 204 ? -15.061 10.828 18.938 1.00 64.81 204 ILE A N 1
ATOM 1711 C CA . ILE A 1 204 ? -15.150 11.036 17.489 1.00 64.81 204 ILE A CA 1
ATOM 1712 C C . ILE A 1 204 ? -15.720 12.426 17.158 1.00 64.81 204 ILE A C 1
ATOM 1714 O O . ILE A 1 204 ? -15.221 13.095 16.255 1.00 64.81 204 ILE A O 1
ATOM 1718 N N . ILE A 1 205 ? -16.727 12.898 17.900 1.00 64.62 205 ILE A N 1
ATOM 1719 C CA . ILE A 1 205 ? -17.301 14.244 17.732 1.00 64.62 205 ILE A CA 1
ATOM 1720 C C . ILE A 1 205 ? -16.296 15.340 18.109 1.00 64.62 205 ILE A C 1
ATOM 1722 O O . ILE A 1 205 ? -16.247 16.372 17.438 1.00 64.62 205 ILE A O 1
ATOM 1726 N N . GLU A 1 206 ? -15.502 15.152 19.162 1.00 62.12 206 GLU A N 1
ATOM 1727 C CA . GLU A 1 206 ? -14.434 16.091 19.532 1.00 62.12 206 GLU A CA 1
ATOM 1728 C C . GLU A 1 206 ? -13.377 16.195 18.429 1.00 62.12 206 GLU A C 1
ATOM 1730 O O . GLU A 1 206 ? -13.051 17.305 18.009 1.00 62.12 206 GLU A O 1
ATOM 1735 N N . ILE A 1 207 ? -12.934 15.059 17.882 1.00 55.88 207 ILE A N 1
ATOM 1736 C CA . ILE A 1 207 ? -11.971 14.997 16.770 1.00 55.88 207 ILE A CA 1
ATOM 1737 C C . ILE A 1 207 ? -12.487 15.778 15.554 1.00 55.88 207 ILE A C 1
ATOM 1739 O O . ILE A 1 207 ? -11.777 16.600 14.978 1.00 55.88 207 ILE A O 1
ATOM 1743 N N . VAL A 1 208 ? -13.757 15.581 15.200 1.00 54.50 208 VAL A N 1
ATOM 1744 C CA . VAL A 1 208 ? -14.401 16.259 14.065 1.00 54.50 208 VAL A CA 1
ATOM 1745 C C . VAL A 1 208 ? -14.554 17.759 14.261 1.00 54.50 208 VAL A C 1
ATOM 1747 O O . VAL A 1 208 ? -14.359 18.530 13.319 1.00 54.50 208 VAL A O 1
ATOM 1750 N N . ASN A 1 209 ? -14.949 18.188 15.459 1.00 57.44 209 ASN A N 1
ATOM 1751 C CA . ASN A 1 209 ? -15.142 19.609 15.732 1.00 57.44 209 ASN A CA 1
ATOM 1752 C C . ASN A 1 209 ? -13.821 20.383 15.625 1.00 57.44 209 ASN A C 1
ATOM 1754 O O . ASN A 1 209 ? -13.846 21.549 15.233 1.00 57.44 209 ASN A O 1
ATOM 1758 N N . ILE A 1 210 ? -12.692 19.738 15.939 1.00 52.31 210 ILE A N 1
ATOM 1759 C CA . ILE A 1 210 ? -11.348 20.316 15.827 1.00 52.31 210 ILE A CA 1
ATOM 1760 C C . ILE A 1 210 ? -10.914 20.447 14.358 1.00 52.31 210 ILE A C 1
ATOM 1762 O O . ILE A 1 210 ? -10.312 21.455 13.998 1.00 52.31 210 ILE A O 1
ATOM 1766 N N . GLU A 1 211 ? -11.230 19.469 13.506 1.00 46.84 211 GLU A N 1
ATOM 1767 C CA . GLU A 1 211 ? -10.716 19.412 12.127 1.00 46.84 211 GLU A CA 1
ATOM 1768 C C . GLU A 1 211 ? -11.639 20.020 11.058 1.00 46.84 211 GLU A C 1
ATOM 1770 O O . GLU A 1 211 ? -11.161 20.339 9.973 1.00 46.84 211 GLU A O 1
ATOM 1775 N N . GLY A 1 212 ? -12.941 20.192 11.324 1.00 48.91 212 GLY A N 1
ATOM 1776 C CA . GLY A 1 212 ? -13.903 20.588 10.280 1.00 48.91 212 GLY A CA 1
ATOM 1777 C C . GLY A 1 212 ? -15.039 21.521 10.703 1.00 48.91 212 GLY A C 1
ATOM 1778 O O . GLY A 1 212 ? -15.924 21.785 9.894 1.00 48.91 212 GLY A O 1
ATOM 1779 N N . GLY A 1 213 ? -15.079 22.005 11.952 1.00 47.34 213 GLY A N 1
ATOM 1780 C CA . GLY A 1 213 ? -16.091 22.974 12.413 1.00 47.34 213 GLY A CA 1
ATOM 1781 C C . GLY A 1 213 ? -17.553 22.483 12.399 1.00 47.34 213 GLY A C 1
ATOM 1782 O O . GLY A 1 213 ? -18.476 23.278 12.594 1.00 47.34 213 GLY A O 1
ATOM 1783 N N . LEU A 1 214 ? -17.790 21.185 12.176 1.00 50.59 214 LEU A N 1
ATOM 1784 C CA . LEU A 1 214 ? -19.122 20.588 12.058 1.00 50.59 214 LEU A CA 1
ATOM 1785 C C . LEU A 1 214 ? -19.639 20.072 13.407 1.00 50.59 214 LEU A C 1
ATOM 1787 O O . LEU A 1 214 ? -19.084 19.146 13.993 1.00 50.59 214 LEU A O 1
ATOM 1791 N N . LYS A 1 215 ? -20.777 20.612 13.858 1.00 56.53 215 LYS A N 1
ATOM 1792 C CA . LYS A 1 215 ? -21.427 20.223 15.119 1.00 56.53 215 LYS A CA 1
ATOM 1793 C C . LYS A 1 215 ? -22.313 18.989 14.941 1.00 56.53 215 LYS A C 1
ATOM 1795 O O . LYS A 1 215 ? -23.494 19.110 14.614 1.00 56.53 215 LYS A O 1
ATOM 1800 N N . TYR A 1 216 ? -21.766 17.809 15.213 1.00 61.47 216 TYR A N 1
ATOM 1801 C CA . TYR A 1 216 ? -22.546 16.572 15.320 1.00 61.47 216 TYR A CA 1
ATOM 1802 C C . TYR A 1 216 ? -23.115 16.380 16.728 1.00 61.47 216 TYR A C 1
ATOM 1804 O O . TYR A 1 216 ? -22.500 16.761 17.725 1.00 61.47 216 TYR A O 1
ATOM 1812 N N . LYS A 1 217 ? -24.307 15.778 16.817 1.00 63.59 217 LYS A N 1
ATOM 1813 C CA . LYS A 1 217 ? -24.908 15.380 18.097 1.00 63.59 217 LYS A CA 1
ATOM 1814 C C . LYS A 1 217 ? -24.498 13.948 18.435 1.00 63.59 217 LYS A C 1
ATOM 1816 O O . LYS A 1 217 ? -24.522 13.079 17.565 1.00 63.59 217 LYS A O 1
ATOM 1821 N N . VAL A 1 218 ? -24.193 13.699 19.707 1.00 62.62 218 VAL A N 1
ATOM 1822 C CA . VAL A 1 218 ? -24.039 12.336 20.242 1.00 62.62 218 VAL A CA 1
ATOM 1823 C C . VAL A 1 218 ? -25.331 11.553 19.960 1.00 62.62 218 VAL A C 1
ATOM 1825 O O . VAL A 1 218 ? -26.424 12.092 20.138 1.00 62.62 218 VAL A O 1
ATOM 1828 N N . GLY A 1 219 ? -25.210 10.317 19.487 1.00 63.81 219 GLY A N 1
ATOM 1829 C CA . GLY A 1 219 ? -26.282 9.441 19.019 1.00 63.81 219 GLY A CA 1
ATOM 1830 C C . GLY A 1 219 ? -26.526 9.468 17.505 1.00 63.81 219 GLY A C 1
ATOM 1831 O O . GLY A 1 219 ? -27.333 8.677 17.023 1.00 63.81 219 GLY A O 1
ATOM 1832 N N . THR A 1 220 ? -25.870 10.355 16.744 1.00 66.75 220 THR A N 1
ATOM 1833 C CA . THR A 1 220 ? -26.102 10.514 15.290 1.00 66.75 220 THR A CA 1
ATOM 1834 C C . THR A 1 220 ? -24.921 10.098 14.418 1.00 66.75 220 THR A C 1
ATOM 1836 O O . THR A 1 220 ? -25.094 9.874 13.216 1.00 66.75 220 THR A O 1
ATOM 1839 N N . VAL A 1 221 ? -23.723 9.960 14.989 1.00 65.19 221 VAL A N 1
ATOM 1840 C CA . VAL A 1 221 ? -22.513 9.633 14.230 1.00 65.19 221 VAL A CA 1
ATOM 1841 C C . VAL A 1 221 ? -22.602 8.195 13.748 1.00 65.19 221 VAL A C 1
ATOM 1843 O O . VAL A 1 221 ? -22.557 7.953 12.548 1.00 65.19 221 VAL A O 1
ATOM 1846 N N . PHE A 1 222 ? -22.849 7.232 14.634 1.00 64.88 222 PHE A N 1
ATOM 1847 C CA . PHE A 1 222 ? -22.908 5.824 14.229 1.00 64.88 222 PHE A CA 1
ATOM 1848 C C . PHE A 1 222 ? -24.051 5.507 13.266 1.00 64.88 222 PHE A C 1
ATOM 1850 O O . PHE A 1 222 ? -23.877 4.681 12.372 1.00 64.88 222 PHE A O 1
ATOM 1857 N N . THR A 1 223 ? -25.199 6.175 13.391 1.00 65.56 223 THR A N 1
ATOM 1858 C CA . THR A 1 223 ? -26.300 6.033 12.427 1.00 65.56 223 THR A CA 1
ATOM 1859 C C . THR A 1 223 ? -25.923 6.596 11.062 1.00 65.56 223 THR A C 1
ATOM 1861 O O . THR A 1 223 ? -26.229 5.982 10.049 1.00 65.56 223 THR A O 1
ATOM 1864 N N . THR A 1 224 ? -25.196 7.716 11.017 1.00 64.25 224 THR A N 1
ATOM 1865 C CA . THR A 1 224 ? -24.706 8.302 9.756 1.00 64.25 224 THR A CA 1
ATOM 1866 C C . THR A 1 224 ? -23.648 7.409 9.105 1.00 64.25 224 THR A C 1
ATOM 1868 O O . THR A 1 224 ? -23.665 7.200 7.895 1.00 64.25 224 THR A O 1
ATOM 1871 N N . LEU A 1 225 ? -22.758 6.829 9.914 1.00 63.28 225 LEU A N 1
ATOM 1872 C CA . LEU A 1 225 ? -21.678 5.954 9.460 1.00 63.28 225 LEU A CA 1
ATOM 1873 C C . LEU A 1 225 ? -22.182 4.588 8.963 1.00 63.28 225 LEU A C 1
ATOM 1875 O O . LEU A 1 225 ? -21.632 4.047 8.007 1.00 63.28 225 LEU A O 1
ATOM 1879 N N . THR A 1 226 ? -23.230 4.034 9.580 1.00 59.12 226 THR A N 1
ATOM 1880 C CA . THR A 1 226 ? -23.806 2.728 9.195 1.00 59.12 226 THR A CA 1
ATOM 1881 C C . THR A 1 226 ? -24.855 2.827 8.085 1.00 59.12 226 THR A C 1
ATOM 1883 O O . THR A 1 226 ? -25.044 1.863 7.348 1.00 59.12 226 THR A O 1
ATOM 1886 N N . ALA A 1 227 ? -25.492 3.988 7.887 1.00 58.06 227 ALA A N 1
ATOM 1887 C CA . ALA A 1 227 ? -26.516 4.193 6.855 1.00 58.06 227 ALA A CA 1
ATOM 1888 C C . ALA A 1 227 ? -25.981 4.266 5.406 1.00 58.06 227 ALA A C 1
ATOM 1890 O O . ALA A 1 227 ? -26.758 4.501 4.483 1.00 58.06 227 ALA A O 1
ATOM 1891 N N . ALA A 1 228 ? -24.679 4.061 5.182 1.00 48.47 228 ALA A N 1
ATOM 1892 C CA . ALA A 1 228 ? -24.045 3.956 3.862 1.00 48.47 228 ALA A CA 1
ATOM 1893 C C . ALA A 1 228 ? -24.224 5.162 2.906 1.00 48.47 228 ALA A C 1
ATOM 1895 O O . ALA A 1 228 ? -23.802 5.093 1.751 1.00 48.47 228 ALA A O 1
ATOM 1896 N N . GLN A 1 229 ? -24.756 6.301 3.366 1.00 50.97 229 GLN A N 1
ATOM 1897 C CA . GLN A 1 229 ? -24.663 7.585 2.657 1.00 50.97 229 GLN A CA 1
ATOM 1898 C C . GLN A 1 229 ? -23.286 8.204 2.911 1.00 50.97 229 GLN A C 1
ATOM 1900 O O . GLN A 1 229 ? -23.131 9.198 3.618 1.00 50.97 229 GLN A O 1
ATOM 1905 N N . ILE A 1 230 ? -22.252 7.547 2.392 1.00 52.47 230 ILE A N 1
ATOM 1906 C CA . ILE A 1 230 ? -20.870 7.904 2.687 1.00 52.47 230 ILE A CA 1
ATOM 1907 C C . ILE A 1 230 ? -20.448 9.052 1.766 1.00 52.47 230 ILE A C 1
ATOM 1909 O O . ILE A 1 230 ? -19.921 8.839 0.677 1.00 52.47 230 ILE A O 1
ATOM 1913 N N . SER A 1 231 ? -20.696 10.287 2.203 1.00 56.09 231 SER A N 1
ATOM 1914 C CA . SER A 1 231 ? -19.978 11.460 1.690 1.00 56.09 231 SER A CA 1
ATOM 1915 C C . SER A 1 231 ? -18.480 11.330 2.005 1.00 56.09 231 SER A C 1
ATOM 1917 O O . SER A 1 231 ? -18.119 10.595 2.925 1.00 56.09 231 SER A O 1
ATOM 1919 N N . GLY A 1 232 ? -17.595 12.058 1.308 1.00 50.31 232 GLY A N 1
ATOM 1920 C CA . GLY A 1 232 ? -16.144 12.036 1.587 1.00 50.31 232 GLY A CA 1
ATOM 1921 C C . GLY A 1 232 ? -15.799 12.250 3.073 1.00 50.31 232 GLY A C 1
ATOM 1922 O O . GLY A 1 232 ? -14.912 11.598 3.619 1.00 50.31 232 GLY A O 1
ATOM 1923 N N . PHE A 1 233 ? -16.600 13.056 3.774 1.00 53.78 233 PHE A N 1
ATOM 1924 C CA . PHE A 1 233 ? -16.481 13.284 5.214 1.00 53.78 233 PHE A CA 1
ATOM 1925 C C . PHE A 1 233 ? -16.919 12.081 6.076 1.00 53.78 233 PHE A C 1
ATOM 1927 O O . PHE A 1 233 ? -16.265 11.750 7.065 1.00 53.78 233 PHE A O 1
ATOM 1934 N N . GLY A 1 234 ? -17.983 11.371 5.685 1.00 56.03 234 GLY A N 1
ATOM 1935 C CA . GLY A 1 234 ? -18.380 10.111 6.323 1.00 56.03 234 GLY A CA 1
ATOM 1936 C C . GLY A 1 234 ? -17.304 9.032 6.185 1.00 56.03 234 GLY A C 1
ATOM 1937 O O . GLY A 1 234 ? -17.084 8.268 7.122 1.00 56.03 234 GLY A O 1
ATOM 1938 N N . VAL A 1 235 ? -16.577 9.010 5.060 1.00 55.81 235 VAL A N 1
ATOM 1939 C CA . VAL A 1 235 ? -15.432 8.104 4.876 1.00 55.81 235 VAL A CA 1
ATOM 1940 C C . VAL A 1 235 ? -14.313 8.435 5.855 1.00 55.81 235 VAL A C 1
ATOM 1942 O O . VAL A 1 235 ? -13.791 7.540 6.517 1.00 55.81 235 VAL A O 1
ATOM 1945 N N . TYR A 1 236 ? -13.952 9.715 5.949 1.00 56.41 236 TYR A N 1
ATOM 1946 C CA . TYR A 1 236 ? -12.914 10.175 6.860 1.00 56.41 236 TYR A CA 1
ATOM 1947 C C . TYR A 1 236 ? -13.255 9.800 8.303 1.00 56.41 236 TYR A C 1
ATOM 1949 O O . TYR A 1 236 ? -12.448 9.183 8.991 1.00 56.41 236 TYR A O 1
ATOM 1957 N N . LEU A 1 237 ? -14.493 10.058 8.724 1.00 60.84 237 LEU A N 1
ATOM 1958 C CA . LEU A 1 237 ? -14.996 9.669 10.035 1.00 60.84 237 LEU A CA 1
ATOM 1959 C C . LEU A 1 237 ? -14.956 8.158 10.278 1.00 60.84 237 LEU A C 1
ATOM 1961 O O . LEU A 1 237 ? -14.534 7.724 11.350 1.00 60.84 237 LEU A O 1
ATOM 1965 N N . LEU A 1 238 ? -15.378 7.354 9.300 1.00 63.12 238 LEU A N 1
ATOM 1966 C CA . LEU A 1 238 ? -15.329 5.891 9.361 1.00 63.12 238 LEU A CA 1
ATOM 1967 C C . LEU A 1 238 ? -13.896 5.393 9.536 1.00 63.12 238 LEU A C 1
ATOM 1969 O O . LEU A 1 238 ? -13.629 4.540 10.387 1.00 63.12 238 LEU A O 1
ATOM 1973 N N . ALA A 1 239 ? -12.983 5.923 8.727 1.00 61.38 239 ALA A N 1
ATOM 1974 C CA . ALA A 1 239 ? -11.591 5.521 8.697 1.00 61.38 239 ALA A CA 1
ATOM 1975 C C . ALA A 1 239 ? -10.866 5.968 9.974 1.00 61.38 239 ALA A C 1
ATOM 1977 O O . ALA A 1 239 ? -10.217 5.142 10.611 1.00 61.38 239 ALA A O 1
ATOM 1978 N N . SER A 1 240 ? -11.069 7.210 10.420 1.00 61.81 240 SER A N 1
ATOM 1979 C CA . SER A 1 240 ? -10.541 7.740 11.682 1.00 61.81 240 SER A CA 1
ATOM 1980 C C . SER A 1 240 ? -11.102 6.990 12.891 1.00 61.81 240 SER A C 1
ATOM 1982 O O . SER A 1 240 ? -10.343 6.642 13.791 1.00 61.81 240 SER A O 1
ATOM 1984 N N . SER A 1 241 ? -12.394 6.645 12.903 1.00 63.47 241 SER A N 1
ATOM 1985 C CA . SER A 1 241 ? -13.008 5.848 13.980 1.00 63.47 241 SER A CA 1
ATOM 1986 C C . SER A 1 241 ? -12.441 4.430 14.031 1.00 63.47 241 SER A C 1
ATOM 1988 O O . SER A 1 241 ? -12.014 3.950 15.083 1.00 63.47 241 SER A O 1
ATOM 1990 N N . SER A 1 242 ? -12.384 3.763 12.878 1.00 64.56 242 SER A N 1
ATOM 1991 C CA . SER A 1 242 ? -11.815 2.417 12.764 1.00 64.56 242 SER A CA 1
ATOM 1992 C C . SER A 1 242 ? -10.342 2.411 13.162 1.00 64.56 242 SER A C 1
ATOM 1994 O O . SER A 1 242 ? -9.889 1.502 13.855 1.00 64.56 242 SER A O 1
ATOM 1996 N N . LEU A 1 243 ? -9.605 3.451 12.773 1.00 62.28 243 LEU A N 1
ATOM 1997 C CA . LEU A 1 243 ? -8.209 3.632 13.125 1.00 62.28 243 LEU A CA 1
ATOM 1998 C C . LEU A 1 243 ? -8.019 3.881 14.623 1.00 62.28 243 LEU A C 1
ATOM 2000 O O . LEU A 1 243 ? -7.193 3.205 15.223 1.00 62.28 243 LEU A O 1
ATOM 2004 N N . SER A 1 244 ? -8.800 4.774 15.233 1.00 61.03 244 SER A N 1
ATOM 2005 C CA . SER A 1 244 ? -8.775 5.046 16.683 1.00 61.03 244 SER A CA 1
ATOM 2006 C C . SER A 1 244 ? -8.974 3.768 17.487 1.00 61.03 244 SER A C 1
ATOM 2008 O O . SER A 1 244 ? -8.265 3.496 18.459 1.00 61.03 244 SER A O 1
ATOM 2010 N N . PHE A 1 245 ? -9.919 2.943 17.031 1.00 60.59 245 PHE A N 1
ATOM 2011 C CA . PHE A 1 245 ? -10.164 1.631 17.600 1.00 60.59 245 PHE A CA 1
ATOM 2012 C C . PHE A 1 245 ? -8.948 0.709 17.440 1.00 60.59 245 PHE A C 1
ATOM 2014 O O . PHE A 1 245 ? -8.520 0.086 18.411 1.00 60.59 245 PHE A O 1
ATOM 2021 N N . ILE A 1 246 ? -8.369 0.627 16.236 1.00 60.28 246 ILE A N 1
ATOM 2022 C CA . ILE A 1 246 ? -7.175 -0.184 15.964 1.00 60.28 246 ILE A CA 1
ATOM 2023 C C . ILE A 1 246 ? -6.022 0.245 16.863 1.00 60.28 246 ILE A C 1
ATOM 2025 O O . ILE A 1 246 ? -5.439 -0.619 17.509 1.00 60.28 246 ILE A O 1
ATOM 2029 N N . THR A 1 247 ? -5.697 1.538 16.927 1.00 58.12 247 THR A N 1
ATOM 2030 C CA . THR A 1 247 ? -4.542 2.056 17.671 1.00 58.12 247 THR A CA 1
ATOM 2031 C C . THR A 1 247 ? -4.696 1.858 19.172 1.00 58.12 247 THR A C 1
ATOM 2033 O O . THR A 1 247 ? -3.752 1.395 19.815 1.00 58.12 247 THR A O 1
ATOM 2036 N N . GLY A 1 248 ? -5.895 2.079 19.719 1.00 57.78 248 GLY A N 1
ATOM 2037 C CA . GLY A 1 248 ? -6.176 1.753 21.117 1.00 57.78 248 GLY A CA 1
ATOM 2038 C C . GLY A 1 248 ? -6.121 0.246 21.410 1.00 57.78 248 GLY A C 1
ATOM 2039 O O . GLY A 1 248 ? -5.610 -0.149 22.455 1.00 57.78 248 GLY A O 1
ATOM 2040 N N . ALA A 1 249 ? -6.541 -0.616 20.474 1.00 52.09 249 ALA A N 1
ATOM 2041 C CA . ALA A 1 249 ? -6.488 -2.077 20.626 1.00 52.09 249 ALA A CA 1
ATOM 2042 C C . ALA A 1 249 ? -5.063 -2.646 20.701 1.00 52.09 249 ALA A C 1
ATOM 2044 O O . ALA A 1 249 ? -4.820 -3.642 21.383 1.00 52.09 249 ALA A O 1
ATOM 2045 N N . ILE A 1 250 ? -4.133 -2.042 19.962 1.00 53.59 250 ILE A N 1
ATOM 2046 C CA . ILE A 1 250 ? -2.742 -2.502 19.832 1.00 53.59 250 ILE A CA 1
ATOM 2047 C C . ILE A 1 250 ? -1.764 -1.709 20.709 1.00 53.59 250 ILE A C 1
ATOM 2049 O O . ILE A 1 250 ? -0.557 -1.923 20.608 1.00 53.59 250 ILE A O 1
ATOM 2053 N N . GLY A 1 251 ? -2.268 -0.807 21.561 1.00 51.62 251 GLY A N 1
ATOM 2054 C CA . GLY A 1 251 ? -1.450 0.046 22.428 1.00 51.62 251 GLY A CA 1
ATOM 2055 C C . GLY A 1 251 ? -0.520 0.980 21.650 1.00 51.62 251 GLY A C 1
ATOM 2056 O O . GLY A 1 251 ? 0.526 1.373 22.165 1.00 51.62 251 GLY A O 1
ATOM 2057 N N . LEU A 1 252 ? -0.862 1.291 20.396 1.00 55.50 252 LEU A N 1
ATOM 2058 C CA . LEU A 1 252 ? -0.085 2.205 19.578 1.00 55.50 252 LEU A CA 1
ATOM 2059 C C . LEU A 1 252 ? -0.568 3.627 19.776 1.00 55.50 252 LEU A C 1
ATOM 2061 O O . LEU A 1 252 ? -1.752 3.940 19.681 1.00 55.50 252 LEU A O 1
ATOM 2065 N N . THR A 1 253 ? 0.402 4.495 19.994 1.00 49.62 253 THR A N 1
ATOM 2066 C CA . THR A 1 253 ? 0.222 5.927 19.935 1.00 49.62 253 THR A CA 1
ATOM 2067 C C . THR A 1 253 ? 0.084 6.346 18.473 1.00 49.62 253 THR A C 1
ATOM 2069 O O . THR A 1 253 ? 0.897 5.959 17.631 1.00 49.62 253 THR A O 1
ATOM 2072 N N . LEU A 1 254 ? -0.987 7.078 18.159 1.00 52.97 254 LEU A N 1
ATOM 2073 C CA . LEU A 1 254 ? -1.207 7.673 16.838 1.00 52.97 254 LEU A CA 1
ATOM 2074 C C . LEU A 1 254 ? -0.038 8.612 16.465 1.00 52.97 254 LEU A C 1
ATOM 2076 O O . LEU A 1 254 ? 0.719 9.011 17.342 1.00 52.97 254 LEU A O 1
ATOM 2080 N N . PRO A 1 255 ? 0.165 8.971 15.189 1.00 51.38 255 PRO A N 1
ATOM 2081 C CA . PRO A 1 255 ? 1.156 9.984 14.827 1.00 51.38 255 PRO A CA 1
ATOM 2082 C C . PRO A 1 255 ? 0.817 11.339 15.485 1.00 51.38 255 PRO A C 1
ATOM 2084 O O . PRO A 1 255 ? -0.355 11.631 15.715 1.00 51.38 255 PRO A O 1
ATOM 2087 N N . PHE A 1 256 ? 1.809 12.163 15.835 1.00 37.62 256 PHE A N 1
ATOM 2088 C CA . PHE A 1 256 ? 1.659 13.427 16.579 1.00 37.62 256 PHE A CA 1
ATOM 2089 C C . PHE A 1 256 ? 0.699 14.425 15.901 1.00 37.62 256 PHE A C 1
ATOM 2091 O O . PHE A 1 256 ? -0.023 15.157 16.574 1.00 37.62 256 PHE A O 1
ATOM 2098 N N . ALA A 1 257 ? 0.590 14.388 14.570 1.00 42.66 257 ALA A N 1
ATOM 2099 C CA . ALA A 1 257 ? -0.429 15.152 13.838 1.00 42.66 257 ALA A CA 1
ATOM 2100 C C . ALA A 1 257 ? -1.877 14.699 14.141 1.00 42.66 257 ALA A C 1
ATOM 2102 O O . ALA A 1 257 ? -2.787 15.521 14.177 1.00 42.66 257 ALA A O 1
ATOM 2103 N N . ALA A 1 258 ? -2.086 13.407 14.405 1.00 42.81 258 ALA A N 1
ATOM 2104 C CA . ALA A 1 258 ? -3.350 12.859 14.894 1.00 42.81 258 ALA A CA 1
ATOM 2105 C C . ALA A 1 258 ? -3.511 13.043 16.422 1.00 42.81 258 ALA A C 1
ATOM 2107 O O . ALA A 1 258 ? -4.631 13.126 16.921 1.00 42.81 258 ALA A O 1
ATOM 2108 N N . TYR A 1 259 ? -2.417 13.165 17.185 1.00 39.62 259 TYR A N 1
ATOM 2109 C CA . TYR A 1 259 ? -2.447 13.324 18.649 1.00 39.62 259 TYR A CA 1
ATOM 2110 C C . TYR A 1 259 ? -3.190 14.560 19.144 1.00 39.62 259 TYR A C 1
ATOM 2112 O O . TYR A 1 259 ? -3.796 14.495 20.214 1.00 39.62 259 TYR A O 1
ATOM 2120 N N . THR A 1 260 ? -3.146 15.673 18.412 1.00 41.94 260 THR A N 1
ATOM 2121 C CA . THR A 1 260 ? -3.822 16.905 18.846 1.00 41.94 260 THR A CA 1
ATOM 2122 C C . THR A 1 260 ? -5.343 16.751 18.900 1.00 41.94 260 THR A C 1
ATOM 2124 O O . THR A 1 260 ? -5.985 17.467 19.662 1.00 41.94 260 THR A O 1
ATOM 2127 N N . ALA A 1 261 ? -5.905 15.787 18.161 1.00 41.16 261 ALA A N 1
ATOM 2128 C CA . ALA A 1 261 ? -7.332 15.477 18.154 1.00 41.16 261 ALA A CA 1
ATOM 2129 C C . ALA A 1 261 ? -7.684 14.169 18.900 1.00 41.16 261 ALA A C 1
ATOM 2131 O O . ALA A 1 261 ? -8.741 14.083 19.515 1.00 41.16 261 ALA A O 1
ATOM 2132 N N . LEU A 1 262 ? -6.814 13.149 18.882 1.00 41.31 262 LEU A N 1
ATOM 2133 C CA . LEU A 1 262 ? -7.158 11.761 19.250 1.00 41.31 262 LEU A CA 1
ATOM 2134 C C . LEU A 1 262 ? -6.669 11.275 20.630 1.00 41.31 262 LEU A C 1
ATOM 2136 O O . LEU A 1 262 ? -6.876 10.112 20.973 1.00 41.31 262 LEU A O 1
ATOM 2140 N N . SER A 1 263 ? -6.004 12.108 21.432 1.00 40.97 263 SER A N 1
ATOM 2141 C CA . SER A 1 263 ? -5.415 11.673 22.715 1.00 40.97 263 SER A CA 1
ATOM 2142 C C . SER A 1 263 ? -6.460 11.192 23.748 1.00 40.97 263 SER A C 1
ATOM 2144 O O . SER A 1 263 ? -6.234 10.198 24.443 1.00 40.97 263 SER A O 1
ATOM 2146 N N . SER A 1 264 ? -7.637 11.830 23.806 1.00 44.25 264 SER A N 1
ATOM 2147 C CA . SER A 1 264 ? -8.751 11.464 24.700 1.00 44.25 264 SER A CA 1
ATOM 2148 C C . SER A 1 264 ? -9.404 10.141 24.278 1.00 44.25 264 SER A C 1
ATOM 2150 O O . SER A 1 264 ? -9.314 9.205 25.078 1.00 44.25 264 SER A O 1
ATOM 2152 N N . ALA A 1 265 ? -9.864 10.041 23.012 1.00 39.94 265 ALA A N 1
ATOM 2153 C CA . ALA A 1 265 ? -9.769 8.849 22.143 1.00 39.94 265 ALA A CA 1
ATOM 2154 C C . ALA A 1 265 ? -9.397 7.518 22.803 1.00 39.94 265 ALA A C 1
ATOM 2156 O O . ALA A 1 265 ? -10.133 6.564 23.066 1.00 39.94 265 ALA A O 1
ATOM 2157 N N . ILE A 1 266 ? -8.088 7.471 22.970 1.00 39.16 266 ILE A N 1
ATOM 2158 C CA . ILE A 1 266 ? -7.312 6.297 23.285 1.00 39.16 266 ILE A CA 1
ATOM 2159 C C . ILE A 1 266 ? -7.458 5.961 24.773 1.00 39.16 266 ILE A C 1
ATOM 2161 O O . ILE A 1 266 ? -7.527 4.789 25.124 1.00 39.16 266 ILE A O 1
ATOM 2165 N N . SER A 1 267 ? -7.570 6.958 25.656 1.00 42.56 267 SER A N 1
ATOM 2166 C CA . SER A 1 267 ? -7.706 6.757 27.109 1.00 42.56 267 SER A CA 1
ATOM 2167 C C . SER A 1 267 ? -8.999 6.031 27.500 1.00 42.56 267 SER A C 1
ATOM 2169 O O . SER A 1 267 ? -9.066 5.325 28.508 1.00 42.56 267 SER A O 1
ATOM 2171 N N . VAL A 1 268 ? -10.032 6.167 26.676 1.00 43.97 268 VAL A N 1
ATOM 2172 C CA . VAL A 1 268 ? -11.341 5.549 26.872 1.00 43.97 268 VAL A CA 1
ATOM 2173 C C . VAL A 1 268 ? -11.373 4.122 26.367 1.00 43.97 268 VAL A C 1
ATOM 2175 O O . VAL A 1 268 ? -11.933 3.251 27.036 1.00 43.97 268 VAL A O 1
ATOM 2178 N N . ILE A 1 269 ? -10.726 3.892 25.230 1.00 42.22 269 ILE A N 1
ATOM 2179 C CA . ILE A 1 269 ? -10.515 2.579 24.622 1.00 42.22 269 ILE A CA 1
ATOM 2180 C C . ILE A 1 269 ? -9.552 1.734 25.490 1.00 42.22 269 ILE A C 1
ATOM 2182 O O . ILE A 1 269 ? -9.734 0.524 25.603 1.00 42.22 269 ILE A O 1
ATOM 2186 N N . ILE A 1 270 ? -8.592 2.371 26.178 1.00 43.16 270 ILE A N 1
ATOM 2187 C CA . ILE A 1 270 ? -7.606 1.766 27.105 1.00 43.16 270 ILE A CA 1
ATOM 2188 C C . ILE A 1 270 ? -8.096 1.762 28.577 1.00 43.16 270 ILE A C 1
ATOM 2190 O O . ILE A 1 270 ? -7.340 1.488 29.508 1.00 43.16 270 ILE A O 1
ATOM 2194 N N . GLY A 1 271 ? -9.382 2.025 28.834 1.00 40.62 271 GLY A N 1
ATOM 2195 C CA . GLY A 1 271 ? -9.950 1.912 30.183 1.00 40.62 271 GLY A CA 1
ATOM 2196 C C . GLY A 1 271 ? -9.749 0.517 30.819 1.00 40.62 271 GLY A C 1
ATOM 2197 O O . GLY A 1 271 ? -9.467 -0.449 30.111 1.00 40.62 271 GLY A O 1
ATOM 2198 N N . PRO A 1 272 ? -9.944 0.367 32.148 1.00 37.56 272 PRO A N 1
ATOM 2199 C CA . PRO A 1 272 ? -9.569 -0.814 32.954 1.00 37.56 272 PRO A CA 1
ATOM 2200 C C . PRO A 1 272 ? -10.193 -2.163 32.540 1.00 37.56 272 PRO A C 1
ATOM 2202 O O . PRO A 1 272 ? -9.901 -3.193 33.144 1.00 37.56 272 PRO A O 1
ATOM 2205 N N . VAL A 1 273 ? -11.022 -2.192 31.496 1.00 43.59 273 VAL A N 1
ATOM 2206 C CA . VAL A 1 273 ? -11.579 -3.405 30.905 1.00 43.59 273 VAL A CA 1
ATOM 2207 C C . VAL A 1 273 ? -10.929 -3.620 29.532 1.00 43.59 273 VAL A C 1
ATOM 2209 O O . VAL A 1 273 ? -11.397 -3.121 28.514 1.00 43.59 273 VAL A O 1
ATOM 2212 N N . GLY A 1 274 ? -9.847 -4.399 29.498 1.00 45.72 274 GLY A N 1
ATOM 2213 C CA . GLY A 1 274 ? -9.137 -4.839 28.289 1.00 45.72 274 GLY A CA 1
ATOM 2214 C C . GLY A 1 274 ? -9.901 -5.871 27.444 1.00 45.72 274 GLY A C 1
ATOM 2215 O O . GLY A 1 274 ? -9.353 -6.909 27.080 1.00 45.72 274 GLY A O 1
ATOM 2216 N N . TRP A 1 275 ? -11.172 -5.622 27.117 1.00 48.00 275 TRP A N 1
ATOM 2217 C CA . TRP A 1 275 ? -11.976 -6.510 26.260 1.00 48.00 275 TRP A CA 1
ATOM 2218 C C . TRP A 1 275 ? -11.638 -6.359 24.767 1.00 48.00 275 TRP A C 1
ATOM 2220 O O . TRP A 1 275 ? -11.987 -7.221 23.964 1.00 48.00 275 TRP A O 1
ATOM 2230 N N . ILE A 1 276 ? -10.909 -5.309 24.384 1.00 45.75 276 ILE A N 1
ATOM 2231 C CA . ILE A 1 276 ? -10.559 -5.004 22.989 1.00 45.75 276 ILE A CA 1
ATOM 2232 C C . ILE A 1 276 ? -9.419 -5.902 22.484 1.00 45.75 276 ILE A C 1
ATOM 2234 O O . ILE A 1 276 ? -9.531 -6.502 21.411 1.00 45.75 276 ILE A O 1
ATOM 2238 N N . GLY A 1 277 ? -8.378 -6.097 23.301 1.00 48.12 277 GLY A N 1
ATOM 2239 C CA . GLY A 1 277 ? -7.290 -7.036 23.008 1.00 48.12 277 GLY A CA 1
ATOM 2240 C C . GLY A 1 277 ? -7.728 -8.506 23.041 1.00 48.12 277 GLY A C 1
ATOM 2241 O O . GLY A 1 277 ? -7.156 -9.332 22.336 1.00 48.12 277 GLY A O 1
ATOM 2242 N N . ALA A 1 278 ? -8.772 -8.838 23.809 1.00 46.03 278 ALA A N 1
ATOM 2243 C CA . ALA A 1 278 ? -9.252 -10.211 23.968 1.00 46.03 278 ALA A CA 1
ATOM 2244 C C . ALA A 1 278 ? -10.467 -10.560 23.087 1.00 46.03 278 ALA A C 1
ATOM 2246 O O . ALA A 1 278 ? -10.601 -11.710 22.690 1.00 46.03 278 ALA A O 1
ATOM 2247 N N . GLY A 1 279 ? -11.356 -9.618 22.757 1.00 45.22 279 GLY A N 1
ATOM 2248 C CA . GLY A 1 279 ? -12.657 -9.890 22.123 1.00 45.22 279 GLY A CA 1
ATOM 2249 C C . GLY A 1 279 ? -12.717 -9.656 20.611 1.00 45.22 279 GLY A C 1
ATOM 2250 O O . GLY A 1 279 ? -13.415 -10.389 19.910 1.00 45.22 279 GLY A O 1
ATOM 2251 N N . LEU A 1 280 ? -11.979 -8.669 20.085 1.00 46.06 280 LEU A N 1
ATOM 2252 C CA . LEU A 1 280 ? -11.891 -8.445 18.635 1.00 46.06 280 LEU A CA 1
ATOM 2253 C C . LEU A 1 280 ? -10.732 -9.237 18.010 1.00 46.06 280 LEU A C 1
ATOM 2255 O O . LEU A 1 280 ? -10.889 -9.816 16.936 1.00 46.06 280 LEU A O 1
ATOM 2259 N N . PHE A 1 281 ? -9.606 -9.369 18.724 1.00 48.59 281 PHE A N 1
ATOM 2260 C CA . PHE A 1 281 ? -8.493 -10.234 18.311 1.00 48.59 281 PHE A CA 1
ATOM 2261 C C . PHE A 1 281 ? -8.903 -11.716 18.228 1.00 48.59 281 PHE A C 1
ATOM 2263 O O . PHE A 1 281 ? -8.380 -12.456 17.400 1.00 48.59 281 PHE A O 1
ATOM 2270 N N . THR A 1 282 ? -9.866 -12.165 19.044 1.00 48.31 282 THR A N 1
ATOM 2271 C CA . THR A 1 282 ? -10.368 -13.553 19.020 1.00 48.31 282 THR A CA 1
ATOM 2272 C C . THR A 1 282 ? -11.320 -13.847 17.866 1.00 48.31 282 THR A C 1
ATOM 2274 O O . THR A 1 282 ? -11.273 -14.956 17.348 1.00 48.31 282 THR A O 1
ATOM 2277 N N . LEU A 1 283 ? -12.113 -12.879 17.392 1.00 48.69 283 LEU A N 1
ATOM 2278 C CA . LEU A 1 283 ? -12.915 -13.050 16.169 1.00 48.69 283 LEU A CA 1
ATOM 2279 C C . LEU A 1 283 ? -12.049 -13.209 14.918 1.00 48.69 283 LEU A C 1
ATOM 2281 O O . LEU A 1 283 ? -12.424 -13.914 13.985 1.00 48.69 283 LEU A O 1
ATOM 2285 N N . TRP A 1 284 ? -10.892 -12.551 14.916 1.00 50.59 284 TRP A N 1
ATOM 2286 C CA . TRP A 1 284 ? -9.956 -12.537 13.798 1.00 50.59 284 TRP A CA 1
ATOM 2287 C C . TRP A 1 284 ? -8.757 -13.468 13.984 1.00 50.59 284 TRP A C 1
ATOM 2289 O O . TRP A 1 284 ? -7.944 -13.595 13.066 1.00 50.59 284 TRP A O 1
ATOM 2299 N N . LYS A 1 285 ? -8.720 -14.236 15.084 1.00 44.75 285 LYS A N 1
ATOM 2300 C CA . LYS A 1 285 ? -8.045 -15.543 15.169 1.00 44.75 285 LYS A CA 1
ATOM 2301 C C . LYS A 1 285 ? -8.751 -16.554 14.247 1.00 44.75 285 LYS A C 1
ATOM 2303 O O . LYS A 1 285 ? -9.127 -17.650 14.640 1.00 44.75 285 LYS A O 1
ATOM 2308 N N . ILE A 1 286 ? -8.931 -16.196 12.982 1.00 45.09 286 ILE A N 1
ATOM 2309 C CA . ILE A 1 286 ? -9.363 -17.111 11.934 1.00 45.09 286 ILE A CA 1
ATOM 2310 C C . ILE A 1 286 ? -8.098 -17.770 11.400 1.00 45.09 286 ILE A C 1
ATOM 2312 O O . ILE A 1 286 ? -7.670 -17.344 10.336 1.00 45.09 286 ILE A O 1
ATOM 2316 N N . ASN A 1 287 ? -7.485 -18.688 12.166 1.00 44.56 287 ASN A N 1
ATOM 2317 C CA . ASN A 1 287 ? -6.350 -19.597 11.862 1.00 44.56 287 ASN A CA 1
ATOM 2318 C C . ASN A 1 287 ? -5.144 -19.100 11.016 1.00 44.56 287 ASN A C 1
ATOM 2320 O O . ASN A 1 287 ? -4.165 -19.822 10.882 1.00 44.56 287 ASN A O 1
ATOM 2324 N N . ASP A 1 288 ? -5.152 -17.865 10.527 1.00 53.03 288 ASP A N 1
ATOM 2325 C CA . ASP A 1 288 ? -4.181 -17.221 9.662 1.00 53.03 288 ASP A CA 1
ATOM 2326 C C . ASP A 1 288 ? -3.662 -16.003 10.413 1.00 53.03 288 ASP A C 1
ATOM 2328 O O . ASP A 1 288 ? -4.291 -14.940 10.466 1.00 53.03 288 ASP A O 1
ATOM 2332 N N . VAL A 1 289 ? -2.478 -16.172 10.988 1.00 52.22 289 VAL A N 1
ATOM 2333 C CA . VAL A 1 289 ? -1.729 -15.182 11.772 1.00 52.22 289 VAL A CA 1
ATOM 2334 C C . VAL A 1 289 ? -1.653 -13.804 11.080 1.00 52.22 289 VAL A C 1
ATOM 2336 O O . VAL A 1 289 ? -1.566 -12.773 11.750 1.00 52.22 289 VAL A O 1
ATOM 2339 N N . ASN A 1 290 ? -1.771 -13.756 9.751 1.00 62.41 290 ASN A N 1
ATOM 2340 C CA . ASN A 1 290 ? -1.512 -12.568 8.943 1.00 62.41 290 ASN A CA 1
ATOM 2341 C C . ASN A 1 290 ? -2.709 -11.610 8.775 1.00 62.41 290 ASN A C 1
ATOM 2343 O O . ASN A 1 290 ? -2.491 -10.425 8.518 1.00 62.41 290 ASN A O 1
ATOM 2347 N N . PHE A 1 291 ? -3.961 -12.041 8.994 1.00 68.00 291 PHE A N 1
ATOM 2348 C CA . PHE A 1 291 ? -5.119 -11.123 8.911 1.00 68.00 291 PHE A CA 1
ATOM 2349 C C . PHE A 1 291 ? -5.123 -10.073 10.024 1.00 68.00 291 PHE A C 1
ATOM 2351 O O . PHE A 1 291 ? -5.593 -8.955 9.815 1.00 68.00 291 PHE A O 1
ATOM 2358 N N . SER A 1 292 ? -4.532 -10.413 11.173 1.00 66.31 292 SER A N 1
ATOM 2359 C CA . SER A 1 292 ? -4.382 -9.515 12.323 1.00 66.31 292 SER A CA 1
ATOM 2360 C C . SER A 1 292 ? -3.521 -8.279 12.039 1.00 66.31 292 SER A C 1
ATOM 2362 O O . SER A 1 292 ? -3.607 -7.302 12.775 1.00 66.31 292 SER A O 1
ATOM 2364 N N . LYS A 1 293 ? -2.711 -8.309 10.971 1.00 77.38 293 LYS A N 1
ATOM 2365 C CA . LYS A 1 293 ? -1.901 -7.174 10.506 1.00 77.38 293 LYS A CA 1
ATOM 2366 C C . LYS A 1 293 ? -2.513 -6.516 9.273 1.00 77.38 293 LYS A C 1
ATOM 2368 O O . LYS A 1 293 ? -2.626 -5.299 9.215 1.00 77.38 293 LYS A O 1
ATOM 2373 N N . ILE A 1 294 ? -2.936 -7.329 8.302 1.00 82.56 294 ILE A N 1
ATOM 2374 C CA . ILE A 1 294 ? -3.357 -6.845 6.982 1.00 82.56 294 ILE A CA 1
ATOM 2375 C C . ILE A 1 294 ? -4.626 -5.996 7.066 1.00 82.56 294 ILE A C 1
ATOM 2377 O O . ILE A 1 294 ? -4.679 -4.948 6.434 1.00 82.56 294 ILE A O 1
ATOM 2381 N N . ILE A 1 295 ? -5.637 -6.407 7.838 1.00 80.50 295 ILE A N 1
ATOM 2382 C CA . ILE A 1 295 ? -6.895 -5.647 7.927 1.00 80.50 295 ILE A CA 1
ATOM 2383 C C . ILE A 1 295 ? -6.656 -4.260 8.537 1.00 80.50 295 ILE A C 1
ATOM 2385 O O . ILE A 1 295 ? -7.030 -3.276 7.897 1.00 80.50 295 ILE A O 1
ATOM 2389 N N . PRO A 1 296 ? -5.978 -4.141 9.696 1.00 76.94 296 PRO A N 1
ATOM 2390 C CA . PRO A 1 296 ? -5.568 -2.843 10.212 1.00 76.94 296 PRO A CA 1
ATOM 2391 C C . PRO A 1 296 ? -4.775 -1.994 9.214 1.00 76.94 296 PRO A C 1
ATOM 2393 O O . PRO A 1 296 ? -5.038 -0.800 9.084 1.00 76.94 296 PRO A O 1
ATOM 2396 N N . SER A 1 297 ? -3.842 -2.597 8.467 1.00 84.31 297 SER A N 1
ATOM 2397 C CA . SER A 1 297 ? -3.089 -1.885 7.430 1.00 84.31 297 SER A CA 1
ATOM 2398 C C . SER A 1 297 ? -3.981 -1.381 6.300 1.00 84.31 297 SER A C 1
ATOM 2400 O O . SER A 1 297 ? -3.811 -0.248 5.874 1.00 84.31 297 SER A O 1
ATOM 2402 N N . VAL A 1 298 ? -4.939 -2.181 5.826 1.00 87.44 298 VAL A N 1
ATOM 2403 C CA . VAL A 1 298 ? -5.888 -1.781 4.774 1.00 87.44 298 VAL A CA 1
ATOM 2404 C C . VAL A 1 298 ? -6.774 -0.629 5.242 1.00 87.44 298 VAL A C 1
ATOM 2406 O O . VAL A 1 298 ? -6.967 0.325 4.497 1.00 87.44 298 VAL A O 1
ATOM 2409 N N . ILE A 1 299 ? -7.261 -0.675 6.481 1.00 80.50 299 ILE A N 1
ATOM 2410 C CA . ILE A 1 299 ? -8.063 0.409 7.065 1.00 80.50 299 ILE A CA 1
ATOM 2411 C C . ILE A 1 299 ? -7.234 1.694 7.170 1.00 80.50 299 ILE A C 1
ATOM 2413 O O . ILE A 1 299 ? -7.710 2.766 6.804 1.00 80.50 299 ILE A O 1
ATOM 2417 N N . TYR A 1 300 ? -5.975 1.592 7.604 1.00 80.69 300 TYR A N 1
ATOM 2418 C CA . TYR A 1 300 ? -5.077 2.745 7.653 1.00 80.69 300 TYR A CA 1
ATOM 2419 C C . TYR A 1 300 ? -4.757 3.302 6.260 1.00 80.69 300 TYR A C 1
ATOM 2421 O O . TYR A 1 300 ? -4.750 4.512 6.063 1.00 80.69 300 TYR A O 1
ATOM 2429 N N . ILE A 1 301 ? -4.545 2.431 5.271 1.00 87.00 301 ILE A N 1
ATOM 2430 C CA . ILE A 1 301 ? -4.352 2.830 3.872 1.00 87.00 301 ILE A CA 1
ATOM 2431 C C . ILE A 1 301 ? -5.595 3.548 3.338 1.00 87.00 301 ILE A C 1
ATOM 2433 O O . ILE A 1 301 ? -5.447 4.573 2.680 1.00 87.00 301 ILE A O 1
ATOM 2437 N N . SER A 1 302 ? -6.796 3.069 3.674 1.00 83.81 302 SER A N 1
ATOM 2438 C CA . SER A 1 302 ? -8.055 3.742 3.333 1.00 83.81 302 SE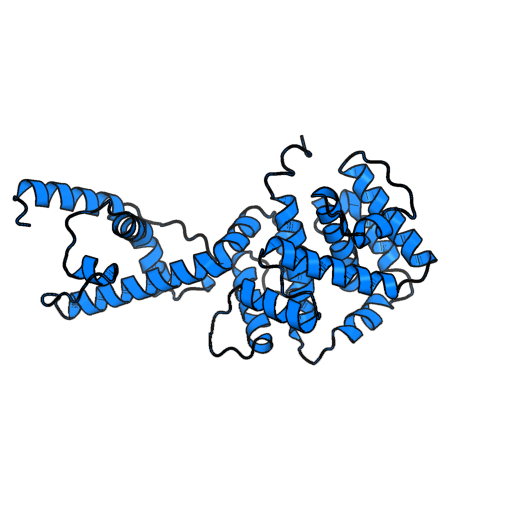R A CA 1
ATOM 2439 C C . SER A 1 302 ? -8.093 5.168 3.880 1.00 83.81 302 SER A C 1
ATOM 2441 O O . SER A 1 302 ? -8.412 6.102 3.150 1.00 83.81 302 SER A O 1
ATOM 2443 N N . TRP A 1 303 ? -7.700 5.347 5.145 1.00 77.62 303 TRP A N 1
ATOM 2444 C CA . TRP A 1 303 ? -7.604 6.665 5.770 1.00 77.62 303 TRP A CA 1
ATOM 2445 C C . TRP A 1 303 ? -6.602 7.575 5.045 1.00 77.62 303 TRP A C 1
ATOM 2447 O O . TRP A 1 303 ? -6.942 8.702 4.686 1.00 77.62 303 TRP A O 1
ATOM 2457 N N . LEU A 1 304 ? -5.390 7.077 4.770 1.00 80.50 304 LEU A N 1
ATOM 2458 C CA . LEU A 1 304 ? -4.363 7.826 4.037 1.00 80.50 304 LEU A CA 1
ATOM 2459 C C . LEU A 1 304 ? -4.851 8.222 2.638 1.00 80.50 304 LEU A C 1
ATOM 2461 O O . LEU A 1 304 ? -4.652 9.356 2.208 1.00 80.50 304 LEU A O 1
ATOM 2465 N N . ARG A 1 305 ? -5.521 7.308 1.932 1.00 84.75 305 ARG A N 1
ATOM 2466 C CA . ARG A 1 305 ? -6.074 7.563 0.600 1.00 84.75 305 ARG A CA 1
ATOM 2467 C C . ARG A 1 305 ? -7.061 8.724 0.612 1.00 84.75 305 ARG A C 1
ATOM 2469 O O . ARG A 1 305 ? -6.996 9.572 -0.270 1.00 84.75 305 ARG A O 1
ATOM 2476 N N . GLU A 1 306 ? -7.943 8.780 1.603 1.00 75.31 306 GLU A N 1
ATOM 2477 C CA . GLU A 1 306 ? -8.910 9.874 1.748 1.00 75.31 306 GLU A CA 1
ATOM 2478 C C . GLU A 1 306 ? -8.251 11.186 2.168 1.00 75.31 306 GLU A C 1
ATOM 2480 O O . GLU A 1 306 ? -8.587 12.244 1.631 1.00 75.31 306 GLU A O 1
ATOM 2485 N N . LYS A 1 307 ? -7.275 11.122 3.080 1.00 73.44 307 LYS A N 1
ATOM 2486 C CA . LYS A 1 307 ? -6.492 12.287 3.503 1.00 73.44 307 LYS A CA 1
ATOM 2487 C C . LYS A 1 307 ? -5.796 12.964 2.319 1.00 73.44 307 LYS A C 1
ATOM 2489 O O . LYS A 1 307 ? -5.767 14.188 2.243 1.00 73.44 307 LYS A O 1
ATOM 2494 N N . TYR A 1 308 ? -5.250 12.172 1.399 1.00 79.12 308 TYR A N 1
ATOM 2495 C CA . TYR A 1 308 ? -4.512 12.663 0.233 1.00 79.12 308 TYR A CA 1
ATOM 2496 C C . TYR A 1 308 ? -5.347 12.724 -1.062 1.00 79.12 308 TYR A C 1
ATOM 2498 O O . TYR A 1 308 ? -4.808 13.037 -2.128 1.00 79.12 308 TYR A O 1
ATOM 2506 N N . SER A 1 309 ? -6.659 12.463 -0.998 1.00 72.88 309 SER A N 1
ATOM 2507 C CA . SER A 1 309 ? -7.563 12.590 -2.147 1.00 72.88 309 SER A CA 1
ATOM 2508 C C . SER A 1 309 ? -7.842 14.062 -2.479 1.00 72.88 309 SER A C 1
ATOM 2510 O O . SER A 1 309 ? -8.061 14.890 -1.593 1.00 72.88 309 SER A O 1
ATOM 2512 N N . LYS A 1 310 ? -7.875 14.397 -3.777 1.00 54.19 310 LYS A N 1
ATOM 2513 C CA . LYS A 1 310 ? -8.037 15.772 -4.302 1.00 54.19 310 LYS A CA 1
ATOM 2514 C C . LYS A 1 310 ? -9.346 16.470 -3.898 1.00 54.19 310 LYS A C 1
ATOM 2516 O O . LYS A 1 310 ? -9.435 17.686 -4.029 1.00 54.19 310 LYS A O 1
ATOM 2521 N N . GLU A 1 311 ? -10.354 15.743 -3.421 1.00 45.81 311 GLU A N 1
ATOM 2522 C CA . GLU A 1 311 ? -11.610 16.346 -2.945 1.00 45.81 311 GLU A CA 1
ATOM 2523 C C . GLU A 1 311 ? -11.465 17.028 -1.573 1.00 45.81 311 GLU A C 1
ATOM 2525 O O . GLU A 1 311 ? -12.179 17.988 -1.296 1.00 45.81 311 GLU A O 1
ATOM 2530 N N . ASN A 1 312 ? -10.498 16.616 -0.745 1.00 43.81 312 ASN A N 1
ATOM 2531 C CA . ASN A 1 312 ? -10.299 17.175 0.596 1.00 43.81 312 ASN A CA 1
ATOM 2532 C C . ASN A 1 312 ? -9.296 18.338 0.646 1.00 43.81 312 ASN A C 1
ATOM 2534 O O . ASN A 1 312 ? -9.296 19.092 1.614 1.00 43.81 312 ASN A O 1
ATOM 2538 N N . SER A 1 313 ? -8.497 18.571 -0.402 1.00 37.75 313 SER A N 1
ATOM 2539 C CA . SER A 1 313 ? -7.563 19.712 -0.452 1.00 37.75 313 SER A CA 1
ATOM 2540 C C . SER A 1 313 ? -8.238 21.093 -0.446 1.00 37.75 313 SER A C 1
ATOM 2542 O O . SER A 1 313 ? -7.562 22.079 -0.181 1.00 37.75 313 SER A O 1
ATOM 2544 N N . ASN A 1 314 ? -9.552 21.169 -0.691 1.00 32.22 314 ASN A N 1
ATOM 2545 C CA . ASN A 1 314 ? -10.328 22.414 -0.613 1.00 32.22 314 ASN A CA 1
ATOM 2546 C C . ASN A 1 314 ? -11.042 22.621 0.736 1.00 32.22 314 ASN A C 1
ATOM 2548 O O . ASN A 1 314 ? -11.564 23.705 0.964 1.00 32.22 314 ASN A O 1
ATOM 2552 N N . ASN A 1 315 ? -11.074 21.614 1.620 1.00 34.09 315 ASN A N 1
ATOM 2553 C CA . ASN A 1 315 ? -11.695 21.722 2.950 1.00 34.09 315 ASN A CA 1
ATOM 2554 C C . ASN A 1 315 ? -10.678 22.025 4.065 1.00 34.09 315 ASN A C 1
ATOM 2556 O O . ASN A 1 315 ? -11.071 22.188 5.214 1.00 34.09 315 ASN A O 1
ATOM 2560 N N . PHE A 1 316 ? -9.384 22.081 3.728 1.00 34.72 316 PHE A N 1
ATOM 2561 C CA . PHE A 1 316 ? -8.281 22.314 4.668 1.00 34.72 316 PHE A CA 1
ATOM 2562 C C . PHE A 1 316 ? -7.449 23.568 4.327 1.00 34.72 316 PHE A C 1
ATOM 2564 O O . PHE A 1 316 ? -6.272 23.641 4.687 1.00 34.72 316 PHE A O 1
ATOM 2571 N N . GLN A 1 317 ? -8.050 24.541 3.629 1.00 30.06 317 GLN A N 1
ATOM 2572 C CA . GLN A 1 317 ? -7.601 25.940 3.632 1.00 30.06 317 GLN A CA 1
ATOM 2573 C C . GLN A 1 317 ? -8.491 26.769 4.550 1.00 30.06 317 GLN A C 1
ATOM 2575 O O . GLN A 1 317 ? -9.724 26.568 4.503 1.00 30.06 317 GLN A O 1
#

Foldseek 3Di:
DDDDPVRVVVLVVVLVVQQVQAQPDQLAQPVLDDPVLVRLCRRCVSVLVCLQVVVHPDDDLLSCVLNVHDDSPDDDPVSVVVSVSSSVSVVSSVVCCVQCSVLSVLLVVDDQQLLVLLCVLLVHPDRDSSVNQVSLQVLCCVQQVDPDSGDGPQSSLVSLCVVLVHDPPDDDLLVSLLSLLLSLVVVVVVPDDPVLLQQLQVLLQQLCCVQFVDHDDRVVLNVLLNVPPDDLVSLLSSLLSSLLLLCLLSVHDHGVVSCVRCVSSNCSSVPPDNCSVVPSVVVVVPVRPSCSRNSSSSSSSSNSCSVPDPVCVVRRD

Radius of gyration: 24.58 Å; chains: 1; bounding box: 51×46×79 Å

Sequence (317 aa):
MNLNKEDIKIEKAKHKIFLAQDNFDIKLPNSLFFSEYLKIIKKFGYWFLALENGDLQPLTPGQYYFLGREYATSISYYELRKVIKYKLAWGKYKKYKKDWGDLYLILCQCNNEEIETLSKILKLKSVSKENIIPELISNSKNLLEFFDDHPSYNDILYKIKVKLKLDTKTIEISQIEKSIAIKFLEQALSRMTEEQKIKFEKEIIEIVNIEGGLKYKVGTVFTTLTAAQISGFGVYLLASSSLSFITGAIGLTLPFAAYTALSSAISVIIGPVGWIGAGLFTLWKINDVNFSKIIPSVIYISWLREKYSKENSNNFQ

Secondary structure (DSSP, 8-state):
----HHHHHHHHHHHHHHHH--S----S-GGGS-HHHHHHHHHHHHHHHHHHHT-S-SPPHHHHHHHT-S--TT--HHHHHHHHHHHHHHHHHHHHHHHHHHHHHHHHH--HHHHHHHHHHHT-SS--HHHHHHHHHHHHHHHHT-S-SS--HHHHHHHHHHHTT--TT---HHHHHHHHHHHHHHHHHHTS-HHHHHHHHHHHHHHHHHHH---PPTTSHHHHHHS----HHHHHHHHHHHHHHHHHHTTPPPPHHHHHHHHHHHHHHTSS--HHHHHHHHHS-SS-TTHHHHHHHHHHHHHHHHHTSTTTTTT--